Protein AF-D8T7N7-F1 (afdb_monomer_lite)

Secondary structure (DSSP, 8-state):
----------------PPPP-----------TTS----------PPP----EEEE-TTT--EEEES-HHHHHHHHTTTTTS---GGGGGGT-TT--SSSPPSB-SSS-----EEPPTTPPPPPTT-EEEEEEPPTT-SSSEEEEEE-TTS-EE-SHHHHHHHHHH-GGGTT--GGG----PPEESSTTSS---------HHHHHHHHHHHHHHHHHHHTTS-----------PPPPS---PPPPPPTT-EEEEEEPPTT-SSSEEEEEE-TT--EE-SHHHHHHHHHH-HHHHHTT--GGG---PPPSSHHHHHHHTTSTT----EEEE------

Radius of gyration: 29.86 Å; chains: 1; bounding box: 65×71×103 Å

InterPro domains:
  IPR001739 Methyl-CpG DNA binding [PF01429] (116-181)
  IPR001739 Methyl-CpG DNA binding [PF01429] (243-307)
  IPR001739 Methyl-CpG DNA binding [PS50982] (112-184)
  IPR001739 Methyl-CpG DNA binding [PS50982] (235-309)
  IPR001739 Methyl-CpG DNA binding [SM00391] (114-191)
  IPR001739 Methyl-CpG DNA binding [SM00391] (236-316)
  IPR011124 Zinc finger, CW-type [PF07496] (52-102)
  IPR011124 Zinc finger, CW-type [PS51050] (46-105)
  IPR016177 DNA-binding domain superfamily [SSF54171] (90-192)
  IPR016177 DNA-binding domain superfamily [SSF54171] (239-307)

pLDDT: mean 70.64, std 24.1, range [23.84, 96.5]

Structure (mmCIF, N/CA/C/O backbone):
data_AF-D8T7N7-F1
#
_entry.id   AF-D8T7N7-F1
#
loop_
_atom_site.group_PDB
_atom_site.id
_atom_site.type_symbol
_atom_site.label_atom_id
_atom_site.label_alt_id
_atom_site.label_comp_id
_atom_site.label_asym_id
_atom_site.label_entity_id
_atom_site.label_seq_id
_atom_site.pdbx_PDB_ins_code
_atom_site.Cartn_x
_atom_site.Cartn_y
_atom_site.Cartn_z
_atom_site.occupancy
_atom_site.B_iso_or_equiv
_atom_site.auth_seq_id
_atom_site.auth_comp_id
_atom_site.auth_asym_id
_atom_site.auth_atom_id
_atom_site.pdbx_PDB_model_num
ATOM 1 N N . MET A 1 1 ? 7.494 15.965 -49.316 1.00 32.16 1 MET A N 1
ATOM 2 C CA . MET A 1 1 ? 7.056 17.381 -49.320 1.00 32.16 1 MET A CA 1
ATOM 3 C C . MET A 1 1 ? 5.756 17.407 -48.537 1.00 32.16 1 MET A C 1
ATOM 5 O O . MET A 1 1 ? 4.913 16.586 -48.863 1.00 32.16 1 MET A O 1
ATOM 9 N N . SER A 1 2 ? 5.535 18.185 -47.483 1.00 31.56 2 SER A N 1
ATOM 10 C CA . SER A 1 2 ? 6.339 19.115 -46.652 1.00 31.56 2 SER A CA 1
ATOM 11 C C . SER A 1 2 ? 5.594 19.202 -45.295 1.00 31.56 2 SER A C 1
ATOM 13 O O . SER A 1 2 ? 4.458 18.748 -45.226 1.00 31.56 2 SER A O 1
ATOM 15 N N . GLY A 1 3 ? 6.085 19.735 -44.179 1.00 26.25 3 GLY A N 1
ATOM 16 C CA . GLY A 1 3 ? 7.302 20.468 -43.818 1.00 26.25 3 GLY A CA 1
ATOM 17 C C . GLY A 1 3 ? 7.068 21.072 -42.415 1.00 26.25 3 GLY A C 1
ATOM 18 O O . GLY A 1 3 ? 5.918 21.236 -42.017 1.00 26.25 3 GLY A O 1
ATOM 19 N N . VAL A 1 4 ? 8.133 21.343 -41.660 1.00 23.84 4 VAL A N 1
ATOM 20 C CA . VAL A 1 4 ? 8.112 22.005 -40.329 1.00 23.84 4 VAL A CA 1
ATOM 21 C C . VAL A 1 4 ? 7.734 23.512 -40.462 1.00 23.84 4 VAL A C 1
ATOM 23 O O . VAL A 1 4 ? 7.574 23.975 -41.588 1.00 23.84 4 VAL A O 1
ATOM 26 N N . GLU A 1 5 ? 7.487 24.340 -39.429 1.00 24.39 5 GLU A N 1
ATOM 27 C CA . GLU A 1 5 ? 8.225 24.507 -38.157 1.00 24.39 5 GLU A CA 1
ATOM 28 C C . GLU A 1 5 ? 7.473 25.324 -37.062 1.00 24.39 5 GLU A C 1
ATOM 30 O O . GLU A 1 5 ? 6.273 25.569 -37.156 1.00 24.39 5 GLU A O 1
ATOM 35 N N . LEU A 1 6 ? 8.192 25.670 -35.983 1.00 24.52 6 LEU A N 1
ATOM 36 C CA . LEU A 1 6 ? 7.782 26.319 -34.725 1.00 24.52 6 LEU A CA 1
ATOM 37 C C . LEU A 1 6 ? 7.581 27.849 -34.831 1.00 24.52 6 LEU A C 1
ATOM 39 O O . LEU A 1 6 ? 8.111 28.492 -35.732 1.00 24.52 6 LEU A O 1
ATOM 43 N N . ALA A 1 7 ? 6.971 28.448 -33.794 1.00 27.00 7 ALA A N 1
ATOM 44 C CA . ALA A 1 7 ? 7.274 29.818 -33.346 1.00 27.00 7 ALA A CA 1
ATOM 45 C C . ALA A 1 7 ? 7.010 30.018 -31.832 1.00 27.00 7 ALA A C 1
ATOM 47 O O . ALA A 1 7 ? 6.337 29.202 -31.200 1.00 27.00 7 ALA A O 1
ATOM 48 N N . LEU A 1 8 ? 7.566 31.099 -31.267 1.00 26.92 8 LEU A N 1
ATOM 49 C CA . LEU A 1 8 ? 7.580 31.490 -29.842 1.00 26.92 8 LEU A CA 1
ATOM 50 C C . LEU A 1 8 ? 7.552 33.041 -29.728 1.00 26.92 8 LEU A C 1
ATOM 52 O O . LEU A 1 8 ? 7.796 33.710 -30.729 1.00 26.92 8 LEU A O 1
ATOM 56 N N . ALA A 1 9 ? 7.301 33.689 -28.580 1.00 27.08 9 ALA A N 1
ATOM 57 C CA . ALA A 1 9 ? 7.112 33.170 -27.217 1.00 27.08 9 ALA A CA 1
ATOM 58 C C . ALA A 1 9 ? 5.699 33.484 -26.641 1.00 27.08 9 ALA A C 1
ATOM 60 O O . ALA A 1 9 ? 4.762 32.852 -27.114 1.00 27.08 9 ALA A O 1
ATOM 61 N N . GLU A 1 10 ? 5.397 34.335 -25.645 1.00 31.55 10 GLU A N 1
ATOM 62 C CA . GLU A 1 10 ? 6.144 35.311 -24.821 1.00 31.55 10 GLU A CA 1
ATOM 63 C C . GLU A 1 10 ? 5.788 35.196 -23.320 1.00 31.55 10 GLU A C 1
ATOM 65 O O . GLU A 1 10 ? 4.753 34.651 -22.935 1.00 31.55 10 GLU A O 1
ATOM 70 N N . GLU A 1 11 ? 6.654 35.742 -22.464 1.00 32.94 11 GLU A N 1
ATOM 71 C CA . GLU A 1 11 ? 6.456 35.889 -21.017 1.00 32.94 11 GLU A CA 1
ATOM 72 C C . GLU A 1 11 ? 5.665 37.164 -20.664 1.00 32.94 11 GLU A C 1
ATOM 74 O O . GLU A 1 11 ? 5.672 38.146 -21.407 1.00 32.94 11 GLU A O 1
ATOM 79 N N . ARG A 1 12 ? 5.098 37.240 -19.448 1.00 34.94 12 ARG A N 1
ATOM 80 C CA . ARG A 1 12 ? 4.879 38.549 -18.810 1.00 34.94 12 ARG A CA 1
ATOM 81 C C . ARG A 1 12 ? 5.107 38.514 -17.304 1.00 34.94 12 ARG A C 1
ATOM 83 O O . ARG A 1 12 ? 4.387 37.860 -16.554 1.00 34.94 12 ARG A O 1
ATOM 90 N N . SER A 1 13 ? 6.138 39.233 -16.879 1.00 32.38 13 SER A N 1
ATOM 91 C CA . SER A 1 13 ? 6.603 39.310 -15.500 1.00 32.38 13 SER A CA 1
ATOM 92 C C . SER A 1 13 ? 5.869 40.389 -14.696 1.00 32.38 13 SER A C 1
ATOM 94 O O . SER A 1 13 ? 5.474 41.430 -15.220 1.00 32.38 13 SER A O 1
ATOM 96 N N . LEU A 1 14 ? 5.749 40.165 -13.385 1.00 33.22 14 LEU A N 1
ATOM 97 C CA . LEU A 1 14 ? 5.539 41.225 -12.398 1.00 33.22 14 LEU A CA 1
ATOM 98 C C . LEU A 1 14 ? 6.614 41.099 -11.319 1.00 33.22 14 LEU A C 1
ATOM 100 O O . LEU A 1 14 ? 6.483 40.356 -10.348 1.00 33.22 14 LEU A O 1
ATOM 104 N N . LEU A 1 15 ? 7.708 41.828 -11.532 1.00 32.47 15 LEU A N 1
ATOM 105 C CA . LEU A 1 15 ? 8.757 42.028 -10.540 1.00 32.47 15 LEU A CA 1
ATOM 106 C C . LEU A 1 15 ? 8.257 42.961 -9.431 1.00 32.47 15 LEU A C 1
ATOM 108 O O . LEU A 1 15 ? 7.541 43.927 -9.690 1.00 32.47 15 LEU A O 1
ATOM 112 N N . CYS A 1 16 ? 8.719 42.731 -8.205 1.00 28.17 16 CYS A N 1
ATOM 113 C CA . CYS A 1 16 ? 8.814 43.775 -7.185 1.00 28.17 16 CYS A CA 1
ATOM 114 C C . CYS A 1 16 ? 10.287 43.914 -6.762 1.00 28.17 16 CYS A C 1
ATOM 116 O O . CYS A 1 16 ? 11.010 42.914 -6.798 1.00 28.17 16 CYS A O 1
ATOM 118 N N . PRO A 1 17 ? 10.777 45.127 -6.441 1.00 34.91 17 PRO A N 1
ATOM 119 C CA . PRO A 1 17 ? 12.205 45.411 -6.561 1.00 34.91 17 PRO A CA 1
ATOM 120 C C . PRO A 1 17 ? 13.044 44.854 -5.409 1.00 34.91 17 PRO A C 1
ATOM 122 O O . PRO A 1 17 ? 12.650 44.923 -4.245 1.00 34.91 17 PRO A O 1
ATOM 125 N N . ILE A 1 18 ? 14.255 44.399 -5.736 1.00 34.84 18 ILE A N 1
ATOM 126 C CA . ILE A 1 18 ? 15.335 44.208 -4.763 1.00 34.84 18 ILE A CA 1
ATOM 127 C C . ILE A 1 18 ? 16.040 45.564 -4.587 1.00 34.84 18 ILE A C 1
ATOM 129 O O . ILE A 1 18 ? 16.527 46.105 -5.582 1.00 34.84 18 ILE A O 1
ATOM 133 N N . PRO A 1 19 ? 16.146 46.122 -3.368 1.00 31.80 19 PRO A N 1
ATOM 134 C CA . PRO A 1 19 ? 17.003 47.275 -3.124 1.00 31.80 19 PRO A CA 1
ATOM 135 C C . PRO A 1 19 ? 18.475 46.848 -3.159 1.00 31.80 19 PRO A C 1
ATOM 137 O O . PRO A 1 19 ? 18.903 46.025 -2.349 1.00 31.80 19 PRO A O 1
ATOM 140 N N . LEU A 1 20 ? 19.265 47.427 -4.066 1.00 31.64 20 LEU A N 1
ATOM 141 C CA . LEU A 1 20 ? 20.721 47.445 -3.923 1.00 31.64 20 LEU A CA 1
ATOM 142 C C . LEU A 1 20 ? 21.105 48.498 -2.877 1.00 31.64 20 LEU A C 1
ATOM 144 O O . LEU A 1 20 ? 20.664 49.642 -2.962 1.00 31.64 20 LEU A O 1
ATOM 148 N N . SER A 1 21 ? 21.986 48.142 -1.943 1.00 31.06 21 SER A N 1
ATOM 149 C CA . SER A 1 21 ? 22.705 49.117 -1.116 1.00 31.06 21 SER A CA 1
ATOM 150 C C . SER A 1 21 ? 24.102 48.603 -0.769 1.00 31.06 21 SER A C 1
ATOM 152 O O . SER A 1 21 ? 24.269 47.776 0.126 1.00 31.06 21 SER A O 1
ATOM 154 N N . THR A 1 22 ? 25.107 49.101 -1.484 1.00 33.53 22 THR A N 1
ATOM 155 C CA . THR A 1 22 ? 26.526 48.953 -1.139 1.00 33.53 22 THR A CA 1
ATOM 156 C C . THR A 1 22 ? 26.951 50.084 -0.205 1.00 33.53 22 THR A C 1
ATOM 158 O O . THR A 1 22 ? 26.932 51.241 -0.620 1.00 33.53 22 THR A O 1
ATOM 161 N N . ALA A 1 23 ? 27.365 49.760 1.019 1.00 31.50 23 ALA A N 1
ATOM 162 C CA . ALA A 1 23 ? 28.181 50.620 1.879 1.00 31.50 23 ALA A CA 1
ATOM 163 C C . ALA A 1 23 ? 28.812 49.774 2.998 1.00 31.50 23 ALA A C 1
ATOM 165 O O . ALA A 1 23 ? 28.205 48.803 3.455 1.00 31.50 23 ALA A O 1
ATOM 166 N N . GLU A 1 24 ? 30.014 50.146 3.427 1.00 33.91 24 GLU A N 1
ATOM 167 C CA . GLU A 1 24 ? 30.735 49.512 4.537 1.00 33.91 24 GLU A CA 1
ATOM 168 C C . GLU A 1 24 ? 30.535 50.286 5.858 1.00 33.91 24 GLU A C 1
ATOM 170 O O . GLU A 1 24 ? 29.921 51.349 5.878 1.00 33.91 24 GLU A O 1
ATOM 175 N N . ASP A 1 25 ? 31.043 49.717 6.956 1.00 35.22 25 ASP A N 1
ATOM 176 C CA . ASP A 1 25 ? 31.179 50.291 8.306 1.00 35.22 25 ASP A CA 1
ATOM 177 C C . ASP A 1 25 ? 29.970 51.001 8.961 1.00 35.22 25 ASP A C 1
ATOM 179 O O . ASP A 1 25 ? 29.678 52.178 8.768 1.00 35.22 25 ASP A O 1
ATOM 183 N N . GLY A 1 26 ? 29.343 50.297 9.913 1.00 31.27 26 GLY A N 1
ATOM 184 C CA . GLY A 1 26 ? 28.288 50.844 10.772 1.00 31.27 26 GLY A CA 1
ATOM 185 C C . GLY A 1 26 ? 28.029 49.995 12.019 1.00 31.27 26 GLY A C 1
ATOM 186 O O . GLY A 1 26 ? 27.075 49.219 12.069 1.00 31.27 26 GLY A O 1
ATOM 187 N N . ARG A 1 27 ? 28.876 50.121 13.052 1.00 43.31 27 ARG A N 1
ATOM 188 C CA . ARG A 1 27 ? 28.760 49.351 14.308 1.00 43.31 27 ARG A CA 1
ATOM 189 C C . ARG A 1 27 ? 27.491 49.731 15.091 1.00 43.31 27 ARG A C 1
ATOM 191 O O . ARG A 1 27 ? 27.519 50.658 15.894 1.00 43.31 27 ARG A O 1
ATOM 198 N N . SER A 1 28 ? 26.411 48.967 14.922 1.00 32.19 28 SER A N 1
ATOM 199 C CA . SER A 1 28 ? 25.157 49.126 15.675 1.00 32.19 28 SER A CA 1
ATOM 200 C C . SER A 1 28 ? 24.764 47.843 16.417 1.00 32.19 28 SER A C 1
ATOM 202 O O . SER A 1 28 ? 24.792 46.749 15.854 1.00 32.19 28 SER A O 1
ATOM 204 N N . ILE A 1 29 ? 24.415 47.973 17.700 1.00 40.12 29 ILE A N 1
ATOM 205 C CA . ILE A 1 29 ? 24.076 46.854 18.590 1.00 40.12 29 ILE A CA 1
ATOM 206 C C . ILE A 1 29 ? 22.553 46.769 18.718 1.00 40.12 29 ILE A C 1
ATOM 208 O O . ILE A 1 29 ? 21.945 47.541 19.459 1.00 40.12 29 ILE A O 1
ATOM 212 N N . VAL A 1 30 ? 21.932 45.806 18.033 1.00 38.06 30 VAL A N 1
ATOM 213 C CA . VAL A 1 30 ? 20.501 45.502 18.203 1.00 38.06 30 VAL A CA 1
ATOM 214 C C . VAL A 1 30 ? 20.288 44.458 19.315 1.00 38.06 30 VAL A C 1
ATOM 216 O O . VAL A 1 30 ? 21.015 43.462 19.367 1.00 38.06 30 VAL A O 1
ATOM 219 N N . PRO A 1 31 ? 19.323 44.654 20.236 1.00 35.53 31 PRO A N 1
ATOM 220 C CA . PRO A 1 31 ? 19.153 43.784 21.398 1.00 35.53 31 PRO A CA 1
ATOM 221 C C . PRO A 1 31 ? 18.585 42.402 21.033 1.00 35.53 31 PRO A C 1
ATOM 223 O O . PRO A 1 31 ? 17.726 42.258 20.164 1.00 35.53 31 PRO A O 1
ATOM 226 N N . ALA A 1 32 ? 19.037 41.370 21.750 1.00 38.12 32 ALA A N 1
ATOM 227 C CA . ALA A 1 32 ? 18.764 39.958 21.462 1.00 38.12 32 ALA A CA 1
ATOM 228 C C . ALA A 1 32 ? 17.347 39.485 21.875 1.00 38.12 32 ALA A C 1
ATOM 230 O O . ALA A 1 32 ? 17.202 38.559 22.675 1.00 38.12 32 ALA A O 1
ATOM 231 N N . ALA A 1 33 ? 16.300 40.125 21.341 1.00 39.44 33 ALA A N 1
ATOM 232 C CA . ALA A 1 33 ? 14.909 39.936 21.773 1.00 39.44 33 ALA A CA 1
ATOM 233 C C . ALA A 1 33 ? 13.945 39.327 20.726 1.00 39.44 33 ALA A C 1
ATOM 235 O O . ALA A 1 33 ? 12.912 38.805 21.130 1.00 39.44 33 ALA A O 1
ATOM 236 N N . GLU A 1 34 ? 14.270 39.316 19.422 1.00 41.66 34 GLU A N 1
ATOM 237 C CA . GLU A 1 34 ? 13.281 39.037 18.351 1.00 41.66 34 GLU A CA 1
ATOM 238 C C . GLU A 1 34 ? 13.663 37.891 17.379 1.00 41.66 34 GLU A C 1
ATOM 240 O O . GLU A 1 34 ? 13.372 37.926 16.186 1.00 41.66 34 GLU A O 1
ATOM 245 N N . VAL A 1 35 ? 14.311 36.822 17.869 1.00 41.03 35 VAL A N 1
ATOM 246 C CA . VAL A 1 35 ? 14.508 35.580 17.080 1.00 41.03 35 VAL A CA 1
ATOM 247 C C . VAL A 1 35 ? 14.006 34.346 17.831 1.00 41.03 35 VAL A C 1
ATOM 249 O O . VAL A 1 35 ? 14.744 33.424 18.180 1.00 41.03 35 VAL A O 1
ATOM 252 N N . ARG A 1 36 ? 12.686 34.299 18.039 1.00 42.12 36 ARG A N 1
ATOM 253 C CA . ARG A 1 36 ? 11.946 33.048 18.287 1.00 42.12 36 ARG A CA 1
ATOM 254 C C . ARG A 1 36 ? 10.817 32.835 17.280 1.00 42.12 36 ARG A C 1
ATOM 256 O O . ARG A 1 36 ? 9.728 32.387 17.634 1.00 42.12 36 ARG A O 1
ATOM 263 N N . ARG A 1 37 ? 11.126 33.032 15.990 1.00 37.41 37 ARG A N 1
ATOM 264 C CA . ARG A 1 37 ? 10.391 32.363 14.905 1.00 37.41 37 ARG A CA 1
ATOM 265 C C . ARG A 1 37 ? 10.575 30.856 15.054 1.00 37.41 37 ARG A C 1
ATOM 267 O O . ARG A 1 37 ? 11.507 30.260 14.522 1.00 37.41 37 ARG A O 1
ATOM 274 N N . CYS A 1 38 ? 9.686 30.248 15.832 1.00 35.84 38 CYS A N 1
ATOM 275 C CA . CYS A 1 38 ? 9.548 28.808 15.902 1.00 35.84 38 CYS A CA 1
ATOM 276 C C . CYS A 1 38 ? 9.111 28.341 14.512 1.00 35.84 38 CYS A C 1
ATOM 278 O O . CYS A 1 38 ? 7.945 28.494 14.151 1.00 35.84 38 CYS A O 1
ATOM 280 N N . PHE A 1 39 ? 10.053 27.820 13.720 1.00 32.34 39 PHE A N 1
ATOM 281 C CA . PHE A 1 39 ? 9.763 27.167 12.447 1.00 32.34 39 PHE A CA 1
ATOM 282 C C . PHE A 1 39 ? 9.014 25.857 12.711 1.00 32.34 39 PHE A C 1
ATOM 284 O O . PHE A 1 39 ? 9.545 24.753 12.586 1.00 32.34 39 PHE A O 1
ATOM 291 N N . THR A 1 40 ? 7.731 25.978 13.041 1.00 44.34 40 THR A N 1
ATOM 292 C CA . THR A 1 40 ? 6.749 24.953 12.732 1.00 44.34 40 THR A CA 1
ATOM 293 C C . THR A 1 40 ? 6.695 24.845 11.210 1.00 44.34 40 THR A C 1
ATOM 295 O O . THR A 1 40 ? 5.887 25.509 10.561 1.00 44.34 40 THR A O 1
ATOM 298 N N . ARG A 1 41 ? 7.589 24.021 10.628 1.00 50.81 41 ARG A N 1
ATOM 299 C CA . ARG A 1 41 ? 7.473 23.539 9.240 1.00 50.81 41 ARG A CA 1
ATOM 300 C C . ARG A 1 41 ? 5.997 23.189 9.047 1.00 50.81 41 ARG A C 1
ATOM 302 O O . ARG A 1 41 ? 5.493 22.294 9.734 1.00 50.81 41 ARG A O 1
ATOM 309 N N . ARG A 1 42 ? 5.290 23.947 8.197 1.00 45.12 42 ARG A N 1
ATOM 310 C CA . ARG A 1 42 ? 3.883 23.668 7.892 1.00 45.12 42 ARG A CA 1
ATOM 311 C C . ARG A 1 42 ? 3.856 22.229 7.398 1.00 45.12 42 ARG A C 1
ATOM 313 O O . ARG A 1 42 ? 4.558 21.908 6.443 1.00 45.12 42 ARG A O 1
ATOM 320 N N . LYS A 1 43 ? 3.117 21.354 8.082 1.00 57.50 43 LYS A N 1
ATOM 321 C CA . LYS A 1 43 ? 2.934 19.987 7.600 1.00 57.50 43 LYS A CA 1
ATOM 322 C C . LYS A 1 43 ? 2.140 20.098 6.307 1.00 57.50 43 LYS A C 1
ATOM 324 O O . LYS A 1 43 ? 0.955 20.414 6.362 1.00 57.50 43 LYS A O 1
ATOM 329 N N . GLY A 1 44 ? 2.823 19.920 5.180 1.00 60.56 44 GLY A N 1
ATOM 330 C CA . GLY A 1 44 ? 2.172 19.790 3.885 1.00 60.56 44 GLY A CA 1
ATOM 331 C C . GLY A 1 44 ? 1.242 18.571 3.858 1.00 60.56 44 GLY A C 1
ATOM 332 O O . GLY A 1 44 ? 1.201 17.803 4.832 1.00 60.56 44 GLY A O 1
ATOM 333 N N . PRO A 1 45 ? 0.506 18.373 2.752 1.00 68.25 45 PRO A N 1
ATOM 334 C CA . PRO A 1 45 ? -0.169 17.105 2.510 1.00 68.25 45 PRO A CA 1
ATOM 335 C C . PRO A 1 45 ? 0.825 15.942 2.647 1.00 68.25 45 PRO A C 1
ATOM 337 O O . PRO A 1 45 ? 2.039 16.105 2.479 1.00 68.25 45 PRO A O 1
ATOM 340 N N . ARG A 1 46 ? 0.320 14.758 3.000 1.00 77.38 46 ARG A N 1
ATOM 341 C CA . ARG A 1 46 ? 1.154 13.554 2.942 1.00 77.38 46 ARG A CA 1
ATOM 342 C C . ARG A 1 46 ? 1.457 13.246 1.472 1.00 77.38 46 ARG A C 1
ATOM 344 O O . ARG A 1 46 ? 0.594 13.504 0.638 1.00 77.38 46 ARG A O 1
ATOM 351 N N . PRO A 1 47 ? 2.633 12.690 1.145 1.00 85.38 47 PRO A N 1
ATOM 352 C CA . PRO A 1 47 ? 2.831 12.091 -0.164 1.00 85.38 47 PRO A CA 1
ATOM 353 C C . PRO A 1 47 ? 1.863 10.919 -0.344 1.00 85.38 47 PRO A C 1
ATOM 355 O O . PRO A 1 47 ? 1.626 10.154 0.593 1.00 85.38 47 PRO A O 1
ATOM 358 N N . GLU A 1 48 ? 1.342 10.776 -1.554 1.00 86.81 48 GLU A N 1
ATOM 359 C CA . GLU A 1 48 ? 0.452 9.695 -1.974 1.00 86.81 48 GLU A CA 1
ATOM 360 C C . GLU A 1 48 ? 1.081 8.989 -3.185 1.00 86.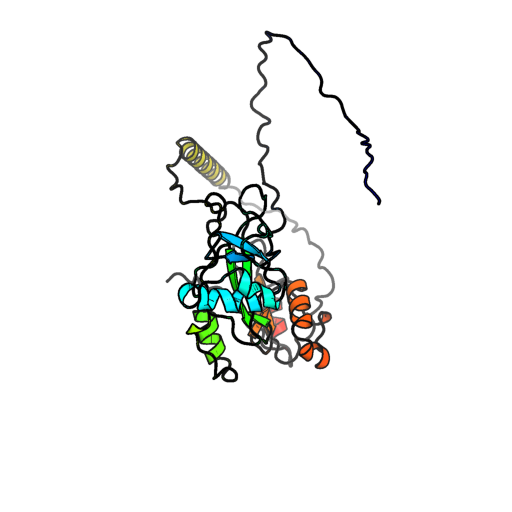81 48 GLU A C 1
ATOM 362 O O . GLU A 1 48 ? 1.904 9.575 -3.896 1.00 86.81 48 GLU A O 1
ATOM 367 N N . VAL A 1 49 ? 0.747 7.715 -3.405 1.00 90.44 49 VAL A N 1
ATOM 368 C CA . VAL A 1 49 ? 1.320 6.925 -4.506 1.00 90.44 49 VAL A CA 1
ATOM 369 C C . VAL A 1 49 ? 0.669 7.352 -5.823 1.00 90.44 49 VAL A C 1
ATOM 371 O O . VAL A 1 49 ? -0.505 7.082 -6.051 1.00 90.44 49 VAL A O 1
ATOM 374 N N . GLN A 1 50 ? 1.432 8.027 -6.686 1.00 90.38 50 GLN A N 1
ATOM 375 C CA . GLN A 1 50 ? 0.928 8.572 -7.957 1.00 90.38 50 GLN A CA 1
ATOM 376 C C . GLN A 1 50 ? 1.004 7.588 -9.134 1.00 90.38 50 GLN A C 1
ATOM 378 O O . GLN A 1 50 ? 0.217 7.695 -10.070 1.00 90.38 50 GLN A O 1
ATOM 383 N N . ALA A 1 51 ? 1.973 6.668 -9.126 1.00 93.00 51 ALA A N 1
ATOM 384 C CA . ALA A 1 51 ? 2.205 5.715 -10.208 1.00 93.00 51 ALA A CA 1
ATOM 385 C C . ALA A 1 51 ? 2.988 4.493 -9.711 1.00 93.00 51 ALA A C 1
ATOM 387 O O . ALA A 1 51 ? 3.792 4.599 -8.783 1.00 93.00 51 ALA A O 1
ATOM 388 N N . TYR A 1 52 ? 2.803 3.358 -10.385 1.00 94.94 52 TYR A N 1
ATOM 389 C CA . TYR A 1 52 ? 3.585 2.139 -10.180 1.00 94.94 52 TYR A CA 1
ATOM 390 C C . TYR A 1 52 ? 4.610 2.000 -11.309 1.00 94.94 52 TYR A C 1
ATOM 392 O O . TYR A 1 52 ? 4.315 2.287 -12.471 1.00 94.94 52 TYR A O 1
ATOM 400 N N . THR A 1 53 ? 5.828 1.575 -10.974 1.00 95.19 53 THR A N 1
ATOM 401 C CA . THR A 1 53 ? 6.936 1.450 -11.932 1.00 95.19 53 THR A CA 1
ATOM 402 C C . THR A 1 53 ? 7.702 0.151 -11.729 1.00 95.19 53 THR A C 1
ATOM 404 O O . THR A 1 53 ? 7.780 -0.375 -10.621 1.00 95.19 53 THR A O 1
ATOM 407 N N . VAL A 1 54 ? 8.284 -0.364 -12.807 1.00 94.94 54 VAL A N 1
ATOM 408 C CA . VAL A 1 54 ? 9.153 -1.545 -12.806 1.00 94.94 54 VAL A CA 1
ATOM 409 C C . VAL A 1 54 ? 10.446 -1.229 -13.552 1.00 94.94 54 VAL A C 1
ATOM 411 O O . VAL A 1 54 ? 10.436 -0.466 -14.518 1.00 94.94 54 VAL A O 1
ATOM 414 N N . GLN A 1 55 ? 11.563 -1.796 -13.097 1.00 94.38 55 GLN A N 1
ATOM 415 C CA . GLN A 1 55 ? 12.853 -1.683 -13.770 1.00 94.38 55 GLN A CA 1
ATOM 416 C C . GLN A 1 55 ? 13.085 -2.894 -14.680 1.00 94.38 55 GLN A C 1
ATOM 418 O O . GLN A 1 55 ? 12.903 -4.037 -14.262 1.00 94.38 55 GLN A O 1
ATOM 423 N N . CYS A 1 56 ? 13.513 -2.653 -15.917 1.00 95.38 56 CYS A N 1
ATOM 424 C CA . CYS A 1 56 ? 13.920 -3.705 -16.839 1.00 95.38 56 CYS A CA 1
ATOM 425 C C . CYS A 1 56 ? 15.252 -4.333 -16.408 1.00 95.38 56 CYS A C 1
ATOM 427 O O . CYS A 1 56 ? 16.264 -3.640 -16.308 1.00 95.38 56 CYS A O 1
ATOM 429 N N . SER A 1 57 ? 15.275 -5.656 -16.244 1.00 95.00 57 SER A N 1
ATOM 430 C CA . SER A 1 57 ? 16.482 -6.422 -15.903 1.00 95.00 57 SER A CA 1
ATOM 431 C C . SER A 1 57 ? 17.567 -6.415 -16.994 1.00 95.00 57 SER A C 1
ATOM 433 O O . SER A 1 57 ? 18.734 -6.630 -16.680 1.00 95.00 57 SER A O 1
ATOM 435 N N . ARG A 1 58 ? 17.210 -6.137 -18.261 1.00 94.88 58 ARG A N 1
ATOM 436 C CA . ARG A 1 58 ? 18.147 -6.076 -19.403 1.00 94.88 58 ARG A CA 1
ATOM 437 C C . ARG A 1 58 ? 18.828 -4.716 -19.558 1.00 94.88 58 ARG A C 1
ATOM 439 O O . ARG A 1 58 ? 20.044 -4.657 -19.674 1.00 94.88 58 ARG A O 1
ATOM 446 N N . CYS A 1 59 ? 18.051 -3.630 -19.589 1.00 94.94 59 CYS A N 1
ATOM 447 C CA . CYS A 1 59 ? 18.553 -2.284 -19.905 1.00 94.94 59 CYS A CA 1
ATOM 448 C C . CYS A 1 59 ? 18.525 -1.295 -18.727 1.00 94.94 59 CYS A C 1
ATOM 450 O O . CYS A 1 59 ? 18.876 -0.131 -18.904 1.00 94.94 59 CYS A O 1
ATOM 452 N N . GLY A 1 60 ? 18.060 -1.705 -17.542 1.00 92.00 60 GLY A N 1
ATOM 453 C CA . GLY A 1 60 ? 17.987 -0.854 -16.346 1.00 92.00 60 GLY A CA 1
ATOM 454 C C . GLY A 1 60 ? 16.966 0.293 -16.411 1.00 92.00 60 GLY A C 1
ATOM 455 O O . GLY A 1 60 ? 16.832 1.037 -15.440 1.00 92.00 60 GLY A O 1
ATOM 456 N N . GLN A 1 61 ? 16.239 0.449 -17.522 1.00 92.69 61 GLN A N 1
ATOM 457 C CA . GLN A 1 61 ? 15.232 1.495 -17.715 1.00 92.69 61 GLN A CA 1
ATOM 458 C C . GLN A 1 61 ? 13.978 1.241 -16.871 1.00 92.69 61 GLN A C 1
ATOM 460 O O . GLN A 1 61 ? 13.562 0.096 -16.688 1.00 92.69 61 GLN A O 1
ATOM 465 N N . TRP A 1 62 ? 13.332 2.319 -16.425 1.00 93.62 62 TRP A N 1
ATOM 466 C CA . TRP A 1 62 ? 12.057 2.262 -15.712 1.00 93.62 62 TRP A CA 1
ATOM 467 C C . TRP A 1 62 ? 10.869 2.376 -16.673 1.00 93.62 62 TRP A C 1
ATOM 469 O O . TRP A 1 62 ? 10.880 3.177 -17.613 1.00 93.62 62 TRP A O 1
ATOM 479 N N . ARG A 1 63 ? 9.836 1.572 -16.415 1.00 94.44 63 ARG A N 1
ATOM 480 C CA . ARG A 1 63 ? 8.586 1.499 -17.180 1.00 94.44 63 ARG A CA 1
ATOM 481 C C . ARG A 1 63 ? 7.386 1.690 -16.259 1.00 94.44 63 ARG A C 1
ATOM 483 O O . ARG A 1 63 ? 7.390 1.201 -15.129 1.00 94.44 63 ARG A O 1
ATOM 490 N N . LEU A 1 64 ? 6.372 2.406 -16.736 1.00 94.50 64 LEU A N 1
ATOM 491 C CA . LEU A 1 64 ? 5.106 2.611 -16.038 1.00 94.50 64 LEU A CA 1
ATOM 492 C C . LEU A 1 64 ? 4.236 1.353 -16.138 1.00 94.50 64 LEU A C 1
ATOM 494 O O . LEU A 1 64 ? 4.085 0.759 -17.210 1.00 94.50 64 LEU A O 1
ATOM 498 N N . VAL A 1 65 ? 3.652 0.968 -15.006 1.00 95.69 65 VAL A N 1
ATOM 499 C CA . VAL A 1 65 ? 2.762 -0.189 -14.874 1.00 95.69 65 VAL A CA 1
ATOM 500 C C . VAL A 1 65 ? 1.318 0.322 -14.758 1.00 95.69 65 VAL A C 1
ATOM 502 O O . VAL A 1 65 ? 1.070 1.210 -13.941 1.00 95.69 65 VAL A O 1
ATOM 505 N N . PRO A 1 66 ? 0.356 -0.192 -15.552 1.00 94.38 66 PRO A N 1
ATOM 506 C CA . PRO A 1 66 ? -0.964 0.431 -15.697 1.00 94.38 66 PRO A CA 1
ATOM 507 C C . PRO A 1 66 ? -1.882 0.273 -14.476 1.00 94.38 66 PRO A C 1
ATOM 509 O O . PRO A 1 66 ? -2.849 1.019 -14.351 1.00 94.38 66 PRO A O 1
ATOM 512 N N . SER A 1 67 ? -1.613 -0.681 -13.578 1.00 93.19 67 SER A N 1
ATOM 513 C CA . SER A 1 67 ? -2.399 -0.879 -12.356 1.00 93.19 67 SER A CA 1
ATOM 514 C C . SER A 1 67 ? -1.582 -1.484 -11.212 1.00 93.19 67 SER A C 1
ATOM 516 O O . SER A 1 67 ? -0.559 -2.143 -11.426 1.00 93.19 67 SER A O 1
ATOM 518 N N . GLU A 1 68 ? -2.084 -1.295 -9.988 1.00 92.25 68 GLU A N 1
ATOM 519 C CA . GLU A 1 68 ? -1.563 -1.921 -8.768 1.00 92.25 68 GLU A CA 1
ATOM 520 C C . GLU A 1 68 ? -1.507 -3.452 -8.908 1.00 92.25 68 GLU A C 1
ATOM 522 O O . GLU A 1 68 ? -0.484 -4.060 -8.611 1.00 92.25 68 GLU A O 1
ATOM 527 N N . GLU A 1 69 ? -2.547 -4.084 -9.459 1.00 92.75 69 GLU A N 1
ATOM 528 C CA . GLU A 1 69 ? -2.605 -5.543 -9.617 1.00 92.75 69 GLU A CA 1
ATOM 529 C C . GLU A 1 69 ? -1.515 -6.115 -10.529 1.00 92.75 69 GLU A C 1
ATOM 531 O O . GLU A 1 69 ? -0.984 -7.194 -10.244 1.00 92.75 69 GLU A O 1
ATOM 536 N N . VAL A 1 70 ? -1.175 -5.421 -11.621 1.00 93.94 70 VAL A N 1
ATOM 537 C CA . VAL A 1 70 ? -0.084 -5.835 -12.518 1.00 93.94 70 VAL A CA 1
ATOM 538 C C . VAL A 1 70 ? 1.256 -5.659 -11.802 1.00 93.94 70 VAL A C 1
ATOM 540 O O . VAL A 1 70 ? 2.081 -6.571 -11.826 1.00 93.94 70 VAL A O 1
ATOM 543 N N . TYR A 1 71 ? 1.443 -4.554 -11.073 1.00 95.19 71 TYR A N 1
ATOM 544 C CA . TYR A 1 71 ? 2.643 -4.317 -10.267 1.00 95.19 71 TYR A CA 1
ATOM 545 C C . TYR A 1 71 ? 2.838 -5.382 -9.178 1.00 95.19 71 TYR A C 1
ATOM 547 O O . TYR A 1 71 ? 3.932 -5.933 -9.041 1.00 95.19 71 TYR A O 1
ATOM 555 N N . GLU A 1 72 ? 1.780 -5.740 -8.444 1.00 94.69 72 GLU A N 1
ATOM 556 C CA . GLU A 1 72 ? 1.835 -6.808 -7.442 1.00 94.69 72 GLU A CA 1
ATOM 557 C C . GLU A 1 72 ? 2.128 -8.179 -8.069 1.00 94.69 72 GLU A C 1
ATOM 559 O O . GLU A 1 72 ? 2.866 -8.976 -7.491 1.00 94.69 72 GLU A O 1
ATOM 564 N N . SER A 1 73 ? 1.598 -8.446 -9.267 1.00 93.25 73 SER A N 1
ATOM 565 C CA . SER A 1 73 ? 1.845 -9.701 -9.991 1.00 93.25 73 SER A CA 1
ATOM 566 C C . SER A 1 73 ? 3.301 -9.817 -10.465 1.00 93.25 73 SER A C 1
ATOM 568 O O . SER A 1 73 ? 3.866 -10.909 -10.424 1.00 93.25 73 SER A O 1
ATOM 570 N N . ILE A 1 74 ? 3.927 -8.699 -10.854 1.00 94.00 74 ILE A N 1
ATOM 571 C CA . ILE A 1 74 ? 5.348 -8.642 -11.226 1.00 94.00 74 ILE A CA 1
ATOM 572 C C . ILE A 1 74 ? 6.242 -8.769 -9.983 1.00 94.00 74 ILE A C 1
ATOM 574 O O . ILE A 1 74 ? 7.096 -9.656 -9.930 1.00 94.00 74 ILE A O 1
ATOM 578 N N . ARG A 1 75 ? 6.046 -7.926 -8.953 1.00 93.88 75 ARG A N 1
ATOM 579 C CA . ARG A 1 75 ? 6.935 -7.886 -7.770 1.00 93.88 75 ARG A CA 1
ATOM 580 C C . ARG A 1 75 ? 6.988 -9.226 -7.023 1.00 93.88 75 ARG A C 1
ATOM 582 O O . ARG A 1 75 ? 8.007 -9.536 -6.408 1.00 93.88 75 ARG A O 1
ATOM 589 N N . ALA A 1 76 ? 5.898 -9.999 -7.064 1.00 92.62 76 ALA A N 1
ATOM 590 C CA . ALA A 1 76 ? 5.779 -11.286 -6.388 1.00 92.62 76 ALA A CA 1
ATOM 591 C C . ALA A 1 76 ? 6.690 -12.369 -6.983 1.00 92.62 76 ALA A C 1
ATOM 593 O O . ALA A 1 76 ? 7.089 -13.273 -6.257 1.00 92.62 76 ALA A O 1
ATOM 594 N N . ARG A 1 77 ? 7.037 -12.261 -8.274 1.00 91.06 77 ARG A N 1
ATOM 595 C CA . ARG A 1 77 ? 7.832 -13.253 -9.018 1.00 91.06 77 ARG A CA 1
ATOM 596 C C . ARG A 1 77 ? 9.169 -12.712 -9.528 1.00 91.06 77 ARG A C 1
ATOM 598 O O . ARG A 1 77 ? 9.866 -13.415 -10.245 1.00 91.06 77 ARG A O 1
ATOM 605 N N . VAL A 1 78 ? 9.546 -11.481 -9.181 1.00 90.12 78 VAL A N 1
ATOM 606 C CA . VAL A 1 78 ? 10.652 -10.746 -9.827 1.00 90.12 78 VAL A CA 1
ATOM 607 C C . VAL A 1 78 ? 12.037 -11.412 -9.713 1.00 90.12 78 VAL A C 1
ATOM 609 O O . VAL A 1 78 ? 12.902 -11.131 -10.537 1.00 90.12 78 VAL A O 1
ATOM 612 N N . LEU A 1 79 ? 12.265 -12.300 -8.733 1.00 88.50 79 LEU A N 1
ATOM 613 C CA . LEU A 1 79 ? 13.502 -13.101 -8.645 1.00 88.50 79 LEU A CA 1
ATOM 614 C C . LEU A 1 79 ? 13.446 -14.419 -9.437 1.00 88.50 79 LEU A C 1
ATOM 616 O O . LEU A 1 79 ? 14.491 -14.956 -9.788 1.00 88.50 79 LEU A O 1
ATOM 620 N N . GLU A 1 80 ? 12.248 -14.942 -9.694 1.00 91.44 80 GLU A N 1
ATOM 621 C CA . GLU A 1 80 ? 12.009 -16.201 -10.419 1.00 91.44 80 GLU A CA 1
ATOM 622 C C . GLU A 1 80 ? 11.858 -15.951 -11.925 1.00 91.44 80 GLU A C 1
ATOM 624 O O . GLU A 1 80 ? 12.380 -16.699 -12.746 1.00 91.44 80 GLU A O 1
ATOM 629 N N . ASN A 1 81 ? 11.178 -14.858 -12.277 1.00 91.31 81 ASN A N 1
ATOM 630 C CA . ASN A 1 81 ? 10.990 -14.356 -13.629 1.00 91.31 81 ASN A CA 1
ATOM 631 C C . ASN A 1 81 ? 11.353 -12.855 -13.668 1.00 91.31 81 ASN A C 1
ATOM 633 O O . ASN A 1 81 ? 10.472 -12.005 -13.476 1.00 91.31 81 ASN A O 1
ATOM 637 N N . PRO A 1 82 ? 12.641 -12.514 -13.874 1.00 93.88 82 PRO A N 1
ATOM 638 C CA . PRO A 1 82 ? 13.103 -11.133 -13.970 1.00 93.88 82 PRO A CA 1
ATOM 639 C C . PRO A 1 82 ? 12.425 -10.382 -15.118 1.00 93.88 82 PRO A C 1
ATOM 641 O O . PRO A 1 82 ? 12.460 -10.814 -16.266 1.00 93.88 82 PRO A O 1
ATOM 644 N N . TRP A 1 83 ? 11.828 -9.236 -14.799 1.00 94.75 83 TRP A N 1
ATOM 645 C CA . TRP A 1 83 ? 11.005 -8.469 -15.734 1.00 94.75 83 TRP A CA 1
ATOM 646 C C . TRP A 1 83 ? 11.828 -7.815 -16.857 1.00 94.75 83 TRP A C 1
ATOM 648 O O . TRP A 1 83 ? 12.924 -7.292 -16.607 1.00 94.75 83 TRP A O 1
ATOM 658 N N . VAL A 1 84 ? 11.308 -7.806 -18.087 1.00 96.50 84 VAL A N 1
ATOM 659 C CA . VAL A 1 84 ? 11.951 -7.215 -19.277 1.00 96.50 84 VAL A CA 1
ATOM 660 C C . VAL A 1 84 ? 11.015 -6.258 -20.023 1.00 96.50 84 VAL A C 1
ATOM 662 O O . VAL A 1 84 ? 9.800 -6.320 -19.878 1.00 96.50 84 VAL A O 1
ATOM 665 N N . CYS A 1 85 ? 11.559 -5.344 -20.837 1.00 96.00 85 CYS A N 1
ATOM 666 C CA . CYS A 1 85 ? 10.740 -4.328 -21.517 1.00 96.00 85 CYS A CA 1
ATOM 667 C C . CYS A 1 85 ? 9.709 -4.942 -22.473 1.00 96.00 85 CYS A C 1
ATOM 669 O O . CYS A 1 85 ? 8.652 -4.361 -22.693 1.00 96.00 85 CYS A O 1
ATOM 671 N N . GLU A 1 86 ? 10.004 -6.112 -23.027 1.00 94.94 86 GLU A N 1
ATOM 672 C CA . GLU A 1 86 ? 9.126 -6.861 -23.915 1.00 94.94 86 GLU A CA 1
ATOM 673 C C . GLU A 1 86 ? 7.879 -7.407 -23.193 1.00 94.94 86 GLU A C 1
ATOM 675 O O . GLU A 1 86 ? 6.843 -7.566 -23.835 1.00 94.94 86 GLU A O 1
ATOM 680 N N . ASP A 1 87 ? 7.920 -7.593 -21.867 1.00 93.94 87 ASP A N 1
ATOM 681 C CA . ASP A 1 87 ? 6.747 -7.973 -21.062 1.00 93.94 87 ASP A CA 1
ATOM 682 C C . ASP A 1 87 ? 5.693 -6.850 -21.033 1.00 93.94 87 ASP A C 1
ATOM 684 O O . ASP A 1 87 ? 4.493 -7.113 -20.922 1.00 93.94 87 ASP A O 1
ATOM 688 N N . ALA A 1 88 ? 6.112 -5.584 -21.188 1.00 94.00 88 ALA A N 1
ATOM 689 C CA . ALA A 1 88 ? 5.186 -4.455 -21.286 1.00 94.00 88 ALA A CA 1
ATOM 690 C C . ALA A 1 88 ? 4.347 -4.472 -22.571 1.00 94.00 88 ALA A C 1
ATOM 692 O O . ALA A 1 88 ? 3.374 -3.725 -22.643 1.00 94.00 88 ALA A O 1
ATOM 693 N N . ARG A 1 89 ? 4.646 -5.325 -23.565 1.00 93.69 89 ARG A N 1
ATOM 694 C CA . ARG A 1 89 ? 3.879 -5.408 -24.828 1.00 93.69 89 ARG A CA 1
ATOM 695 C C . ARG A 1 89 ? 2.404 -5.755 -24.641 1.00 93.69 89 ARG A C 1
ATOM 697 O O . ARG A 1 89 ? 1.597 -5.437 -25.507 1.00 93.69 89 ARG A O 1
ATOM 704 N N . ILE A 1 90 ? 2.052 -6.314 -23.484 1.00 91.88 90 ILE A N 1
ATOM 705 C CA . ILE A 1 90 ? 0.673 -6.558 -23.042 1.00 91.88 90 ILE A CA 1
ATOM 706 C C . ILE A 1 90 ? -0.123 -5.241 -22.887 1.00 91.88 90 ILE A C 1
ATOM 708 O O . ILE A 1 90 ? -1.334 -5.242 -23.091 1.00 91.88 90 ILE A O 1
ATOM 712 N N . TRP A 1 91 ? 0.530 -4.115 -22.556 1.00 92.94 91 TRP A N 1
ATOM 713 C CA . TRP A 1 91 ? -0.109 -2.795 -22.388 1.00 92.94 91 TRP A CA 1
ATOM 714 C C . TRP A 1 91 ? 0.522 -1.647 -23.202 1.00 92.94 91 TRP A C 1
ATOM 716 O O . TRP A 1 91 ? -0.077 -0.578 -23.308 1.00 92.94 91 TRP A O 1
ATOM 726 N N . ARG A 1 92 ? 1.702 -1.848 -23.801 1.00 90.12 92 ARG A N 1
ATOM 727 C CA . ARG A 1 92 ? 2.349 -0.945 -24.765 1.00 90.12 92 ARG A CA 1
ATOM 728 C C . ARG A 1 92 ? 3.017 -1.757 -25.891 1.00 90.12 92 ARG A C 1
ATOM 730 O O . ARG A 1 92 ? 4.145 -2.212 -25.699 1.00 90.12 92 ARG A O 1
ATOM 737 N N . PRO A 1 93 ? 2.379 -1.918 -27.065 1.00 91.94 93 PRO A N 1
ATOM 738 C CA . PRO A 1 93 ? 2.874 -2.788 -28.138 1.00 91.94 93 PRO A CA 1
ATOM 739 C C . PRO A 1 93 ? 4.294 -2.488 -28.644 1.00 91.94 93 PRO A C 1
ATOM 741 O O . PRO A 1 93 ? 5.004 -3.412 -29.032 1.00 91.94 93 PRO A O 1
ATOM 744 N N . ASP A 1 94 ? 4.730 -1.226 -28.618 1.00 90.75 94 ASP A N 1
ATOM 745 C CA . ASP A 1 94 ? 6.065 -0.793 -29.056 1.00 90.75 94 ASP A CA 1
ATOM 746 C C . ASP A 1 94 ? 7.197 -1.111 -28.059 1.00 90.75 94 ASP A C 1
ATOM 748 O O . ASP A 1 94 ? 8.369 -0.975 -28.405 1.00 90.75 94 ASP A O 1
ATOM 752 N N . ALA A 1 95 ? 6.894 -1.563 -26.837 1.00 90.31 95 ALA A N 1
ATOM 753 C CA . ALA A 1 95 ? 7.889 -1.665 -25.774 1.00 90.31 95 ALA A CA 1
ATOM 754 C C . ALA A 1 95 ? 9.078 -2.603 -26.104 1.00 90.31 95 ALA A C 1
ATOM 756 O O . ALA A 1 95 ? 8.927 -3.792 -26.414 1.00 90.31 95 ALA A O 1
ATOM 757 N N . CYS A 1 96 ? 10.289 -2.052 -25.987 1.00 94.19 96 CYS A N 1
ATOM 758 C CA . CYS A 1 96 ? 11.579 -2.740 -26.089 1.00 94.19 96 CYS A CA 1
ATOM 759 C C . CYS A 1 96 ? 12.640 -2.039 -25.211 1.00 94.19 96 CYS A C 1
ATOM 761 O O . CYS A 1 96 ? 12.323 -1.124 -24.442 1.00 94.19 96 CYS A O 1
ATOM 763 N N . CYS A 1 97 ? 13.900 -2.473 -25.289 1.00 95.94 97 CYS A N 1
ATOM 764 C CA . CYS A 1 97 ? 15.019 -1.855 -24.568 1.00 95.94 97 CYS A CA 1
ATOM 765 C C . CYS A 1 97 ? 15.587 -0.596 -25.254 1.00 95.94 97 CYS A C 1
ATOM 767 O O . CYS A 1 97 ? 16.210 0.226 -24.584 1.00 95.94 97 CYS A O 1
ATOM 769 N N . ASP A 1 98 ? 15.365 -0.430 -26.559 1.00 93.38 98 ASP A N 1
ATOM 770 C CA . ASP A 1 98 ? 15.950 0.646 -27.375 1.00 93.38 98 ASP A CA 1
ATOM 771 C C . ASP A 1 98 ? 15.206 1.984 -27.211 1.00 93.38 98 ASP A C 1
ATOM 773 O O . ASP A 1 98 ? 15.798 3.060 -27.286 1.00 93.38 98 ASP A O 1
ATOM 777 N N . ILE A 1 99 ? 13.901 1.927 -26.925 1.00 89.88 99 ILE A N 1
ATOM 778 C CA . ILE A 1 99 ? 13.083 3.100 -26.589 1.00 89.88 99 ILE A CA 1
ATOM 779 C C . ILE A 1 99 ? 13.494 3.623 -25.207 1.00 89.88 99 ILE A C 1
ATOM 781 O O . ILE A 1 99 ? 13.587 2.851 -24.254 1.00 89.88 99 ILE A O 1
ATOM 785 N N . LYS A 1 100 ? 13.676 4.941 -25.052 1.00 92.12 100 LYS A N 1
ATOM 786 C CA . LYS A 1 100 ? 14.011 5.572 -23.759 1.00 92.12 100 LYS A CA 1
ATOM 787 C C . LYS A 1 100 ? 13.007 5.184 -22.657 1.00 92.12 100 LYS A C 1
ATOM 789 O O . LYS A 1 100 ? 11.812 5.083 -22.921 1.00 92.12 100 LYS A O 1
ATOM 794 N N . GLY A 1 101 ? 13.490 4.995 -21.424 1.00 89.06 101 GLY A N 1
ATOM 795 C CA . GLY A 1 101 ? 12.660 4.778 -20.229 1.00 89.06 101 GLY A CA 1
ATOM 796 C C . GLY A 1 101 ? 11.593 5.862 -20.012 1.00 89.06 101 GLY A C 1
ATOM 797 O O . GLY A 1 101 ? 11.813 7.029 -20.330 1.00 89.06 101 GLY A O 1
ATOM 798 N N . ASP A 1 102 ? 10.452 5.463 -19.449 1.00 88.44 102 ASP A N 1
ATOM 799 C CA . ASP A 1 102 ? 9.233 6.287 -19.320 1.00 88.44 102 ASP A CA 1
ATOM 800 C C . ASP A 1 102 ? 9.385 7.419 -18.298 1.00 88.44 102 ASP A C 1
ATOM 802 O O . ASP A 1 102 ? 8.703 8.439 -18.339 1.00 88.44 102 ASP A O 1
ATOM 806 N N . ILE A 1 103 ? 10.258 7.168 -17.330 1.00 89.50 103 ILE A N 1
ATOM 807 C CA . ILE A 1 103 ? 10.548 7.974 -16.159 1.00 89.50 103 ILE A CA 1
ATOM 808 C C . ILE A 1 103 ? 12.014 7.712 -15.795 1.00 89.50 103 ILE A C 1
ATOM 810 O O . ILE A 1 103 ? 12.563 6.647 -16.095 1.00 89.50 103 ILE A O 1
ATOM 814 N N . GLN A 1 104 ? 12.670 8.687 -15.175 1.00 86.50 104 GLN A N 1
ATOM 815 C CA . GLN A 1 104 ? 14.053 8.575 -14.721 1.00 86.50 104 GLN A CA 1
ATOM 816 C C . GLN A 1 104 ? 14.088 8.860 -13.220 1.00 86.50 104 GLN A C 1
ATOM 818 O O . GLN A 1 104 ? 13.391 9.750 -12.746 1.00 86.50 104 GLN A O 1
ATOM 823 N N . GLN A 1 105 ? 14.860 8.078 -12.463 1.00 81.38 105 GLN A N 1
ATOM 824 C CA . GLN A 1 105 ? 14.984 8.267 -11.013 1.00 81.38 105 GLN A CA 1
ATOM 825 C C . GLN A 1 105 ? 15.908 9.441 -10.657 1.00 81.38 105 GLN A C 1
ATOM 827 O O . GLN A 1 105 ? 15.746 10.064 -9.612 1.00 81.38 105 GLN A O 1
ATOM 832 N N . GLU A 1 106 ? 16.858 9.757 -11.533 1.00 76.69 106 GLU A N 1
ATOM 833 C CA . GLU A 1 106 ? 17.755 10.902 -11.400 1.00 76.69 106 GLU A CA 1
ATOM 834 C C . GLU A 1 106 ? 17.126 12.143 -12.050 1.00 76.69 106 GLU A C 1
ATOM 836 O O . GLU A 1 106 ? 16.648 12.078 -13.183 1.00 76.69 106 GLU A O 1
ATOM 841 N N . GLY A 1 107 ? 17.134 13.272 -11.335 1.00 68.19 107 GLY A N 1
ATOM 842 C CA . GLY A 1 107 ? 16.593 14.553 -11.814 1.00 68.19 107 GLY A CA 1
ATOM 843 C C . GLY A 1 107 ? 15.079 14.751 -11.643 1.00 68.19 107 GLY A C 1
ATOM 844 O O . GLY A 1 107 ? 14.579 15.815 -11.996 1.00 68.19 107 GLY A O 1
ATOM 845 N N . ASP A 1 108 ? 14.357 13.773 -11.090 1.00 71.81 108 ASP A N 1
ATOM 846 C CA . ASP A 1 108 ? 12.930 13.876 -10.753 1.00 71.81 108 ASP A CA 1
ATOM 847 C C . ASP A 1 108 ? 12.753 14.222 -9.259 1.00 71.81 108 ASP A C 1
ATOM 849 O O . ASP A 1 108 ? 13.405 13.625 -8.403 1.00 71.81 108 ASP A O 1
ATOM 853 N N . ASP A 1 109 ? 11.855 15.158 -8.932 1.00 79.56 109 ASP A N 1
ATOM 854 C CA . ASP A 1 109 ? 11.536 15.577 -7.547 1.00 79.56 109 ASP A CA 1
ATOM 855 C C . ASP A 1 109 ? 10.607 14.566 -6.829 1.00 79.56 109 ASP A C 1
ATOM 857 O O . ASP A 1 109 ? 10.200 14.738 -5.677 1.00 79.56 109 ASP A O 1
ATOM 861 N N . ARG A 1 110 ? 10.239 13.475 -7.514 1.00 86.56 110 ARG A N 1
ATOM 862 C CA . ARG A 1 110 ? 9.373 12.422 -6.977 1.00 86.56 110 ARG A CA 1
ATOM 863 C C . ARG A 1 110 ? 10.041 11.585 -5.887 1.00 86.56 110 ARG A C 1
ATOM 865 O O . ARG A 1 110 ? 11.174 11.124 -5.987 1.00 86.56 110 ARG A O 1
ATOM 872 N N . LEU A 1 111 ? 9.250 11.283 -4.861 1.00 88.94 111 LEU A N 1
ATOM 873 C CA . LEU A 1 111 ? 9.630 10.406 -3.760 1.00 88.94 111 LEU A CA 1
ATOM 874 C C . LEU A 1 111 ? 9.478 8.926 -4.147 1.00 88.94 111 LEU A C 1
ATOM 876 O O . LEU A 1 111 ? 8.383 8.368 -4.105 1.00 88.94 111 LEU A O 1
ATOM 880 N N . TRP A 1 112 ? 10.590 8.280 -4.488 1.00 92.12 112 TRP A N 1
ATOM 881 C CA . TRP A 1 112 ? 10.616 6.867 -4.878 1.00 92.12 112 TRP A CA 1
ATOM 882 C C . TRP A 1 112 ? 10.482 5.916 -3.682 1.00 92.12 112 TRP A C 1
ATOM 884 O O . TRP A 1 112 ? 11.254 5.998 -2.725 1.00 92.12 112 TRP A O 1
ATOM 894 N N . ALA A 1 113 ? 9.543 4.970 -3.784 1.00 93.06 113 ALA A N 1
ATOM 895 C CA . ALA A 1 113 ? 9.298 3.898 -2.822 1.00 93.06 113 ALA A CA 1
ATOM 896 C C . ALA A 1 113 ? 9.627 2.533 -3.451 1.00 93.06 113 ALA A C 1
ATOM 898 O O . ALA A 1 113 ? 8.995 2.124 -4.421 1.00 93.06 113 ALA A O 1
ATOM 899 N N . LEU A 1 114 ? 10.614 1.828 -2.899 1.00 92.56 114 LEU A N 1
ATOM 900 C CA . LEU A 1 114 ? 11.119 0.556 -3.416 1.00 92.56 114 LEU A CA 1
ATOM 901 C C . LEU A 1 114 ? 10.626 -0.600 -2.534 1.00 92.56 114 LEU A C 1
ATOM 903 O O . LEU A 1 114 ? 11.113 -0.782 -1.414 1.00 92.56 114 LEU A O 1
ATOM 907 N N . ASP A 1 115 ? 9.644 -1.369 -3.014 1.00 93.62 115 ASP A N 1
ATOM 908 C CA . ASP A 1 115 ? 9.234 -2.627 -2.374 1.00 93.62 115 ASP A CA 1
ATOM 909 C C . ASP A 1 115 ? 10.387 -3.651 -2.397 1.00 93.62 115 ASP A C 1
ATOM 911 O O . ASP A 1 115 ? 11.236 -3.651 -3.291 1.00 93.62 115 ASP A O 1
ATOM 915 N N . LYS A 1 116 ? 10.419 -4.554 -1.410 1.00 89.81 116 LYS A N 1
ATOM 916 C CA . LYS A 1 116 ? 11.355 -5.690 -1.421 1.00 89.81 116 LYS A CA 1
ATOM 917 C C . LYS A 1 116 ? 10.914 -6.699 -2.508 1.00 89.81 116 LYS A C 1
ATOM 919 O O . LYS A 1 116 ? 9.712 -6.926 -2.651 1.00 89.81 116 LYS A O 1
ATOM 924 N N . PRO A 1 117 ? 11.841 -7.339 -3.246 1.00 86.88 117 PRO A N 1
ATOM 925 C CA . PRO A 1 117 ? 11.494 -8.399 -4.194 1.00 86.88 117 PRO A CA 1
ATOM 926 C C . PRO A 1 117 ? 10.813 -9.605 -3.522 1.00 86.88 117 PRO A C 1
ATOM 928 O O . PRO A 1 117 ? 11.045 -9.882 -2.340 1.00 86.88 117 PRO A O 1
ATOM 931 N N . ASN A 1 118 ? 9.993 -10.318 -4.303 1.00 86.94 118 ASN A N 1
ATOM 932 C CA . ASN A 1 118 ? 9.144 -11.441 -3.890 1.00 86.94 118 ASN A CA 1
ATOM 933 C C . ASN A 1 118 ? 8.221 -11.094 -2.700 1.00 86.94 118 ASN A C 1
ATOM 935 O O . ASN A 1 118 ? 8.071 -11.864 -1.751 1.00 86.94 118 ASN A O 1
ATOM 939 N N . LEU A 1 119 ? 7.590 -9.913 -2.744 1.00 90.69 119 LEU A N 1
ATOM 940 C CA . LEU A 1 119 ? 6.456 -9.596 -1.871 1.00 90.69 119 LEU A CA 1
ATOM 941 C C . LEU A 1 119 ? 5.173 -10.229 -2.431 1.00 90.69 119 LEU A C 1
ATOM 943 O O . LEU A 1 119 ? 4.874 -9.973 -3.600 1.00 90.69 119 LEU A O 1
ATOM 947 N N . PRO A 1 120 ? 4.384 -10.974 -1.631 1.00 90.62 120 PRO A N 1
ATOM 948 C CA . PRO A 1 120 ? 3.186 -11.655 -2.119 1.00 90.62 120 PRO A CA 1
ATOM 949 C C . PRO A 1 120 ? 2.193 -10.679 -2.757 1.00 90.62 120 PRO A C 1
ATOM 951 O O . PRO A 1 120 ? 2.116 -9.505 -2.374 1.00 90.62 120 PRO A O 1
ATOM 954 N N . LYS A 1 121 ? 1.421 -11.170 -3.732 1.00 92.94 121 LYS A N 1
ATOM 955 C CA . LYS A 1 121 ? 0.244 -10.462 -4.245 1.00 92.94 121 LYS A CA 1
ATOM 956 C C . LYS A 1 121 ? -0.845 -10.470 -3.170 1.00 92.94 121 LYS A C 1
ATOM 958 O O . LYS A 1 121 ? -1.036 -11.477 -2.493 1.00 92.94 121 LYS A O 1
ATOM 963 N N . THR A 1 122 ? -1.537 -9.350 -3.011 1.00 93.44 122 THR A N 1
ATOM 964 C CA . THR A 1 122 ? -2.641 -9.198 -2.064 1.00 93.44 122 THR A CA 1
ATOM 965 C C . THR A 1 122 ? -3.799 -10.135 -2.447 1.00 93.44 122 THR A C 1
ATOM 967 O O . THR A 1 122 ? -4.104 -10.244 -3.639 1.00 93.44 122 THR A O 1
ATOM 970 N N . PRO A 1 123 ? -4.448 -10.819 -1.482 1.00 93.69 123 PRO A N 1
ATOM 971 C CA . PRO A 1 123 ? -5.614 -11.660 -1.759 1.00 93.69 123 PRO A CA 1
ATOM 972 C C . PRO A 1 123 ? -6.771 -10.921 -2.445 1.00 93.69 123 PRO A C 1
ATOM 974 O O . PRO A 1 123 ? -6.920 -9.705 -2.318 1.00 93.69 123 PRO A O 1
ATOM 977 N N . ALA A 1 124 ? -7.625 -11.662 -3.153 1.00 90.69 124 ALA A N 1
ATOM 978 C CA . ALA A 1 124 ? -8.764 -11.087 -3.866 1.00 90.69 124 ALA A CA 1
ATOM 979 C C . ALA A 1 124 ? -9.726 -10.352 -2.910 1.00 90.69 124 ALA A C 1
ATOM 981 O O . ALA A 1 124 ? -10.037 -10.837 -1.824 1.00 90.69 124 ALA A O 1
ATOM 982 N N . GLY A 1 125 ? -10.179 -9.158 -3.303 1.00 89.81 125 GLY A N 1
ATOM 983 C CA . GLY A 1 125 ? -11.036 -8.293 -2.479 1.00 89.81 125 GLY A CA 1
ATOM 984 C C . GLY A 1 125 ? -10.328 -7.570 -1.322 1.00 89.81 125 GLY A C 1
ATOM 985 O O . GLY A 1 125 ? -10.933 -6.698 -0.702 1.00 89.81 125 GLY A O 1
ATOM 986 N N . TRP A 1 126 ? -9.061 -7.882 -1.037 1.00 94.06 126 TRP A N 1
ATOM 987 C CA . TRP A 1 126 ? -8.236 -7.147 -0.078 1.00 94.06 126 TRP A CA 1
ATOM 988 C C . TRP A 1 126 ? -7.412 -6.058 -0.780 1.00 94.06 126 TRP A C 1
ATOM 990 O O . TRP A 1 126 ? -7.105 -6.161 -1.966 1.00 94.06 126 TRP A O 1
ATOM 1000 N N . LYS A 1 127 ? -6.985 -5.028 -0.036 1.00 93.88 127 LYS A N 1
ATOM 1001 C CA . LYS A 1 127 ? -6.034 -4.011 -0.523 1.00 93.88 127 LYS A CA 1
ATOM 1002 C C . LYS A 1 127 ? -4.882 -3.773 0.455 1.00 93.88 127 LYS A C 1
ATOM 1004 O O . LYS A 1 127 ? -5.126 -3.498 1.629 1.00 93.88 127 LYS A O 1
ATOM 1009 N N . ARG A 1 128 ? -3.637 -3.796 -0.037 1.00 94.62 128 ARG A N 1
ATOM 1010 C CA . ARG A 1 128 ? -2.429 -3.362 0.690 1.00 94.62 128 ARG A CA 1
ATOM 1011 C C . ARG A 1 128 ? -2.247 -1.847 0.545 1.00 94.62 128 ARG A C 1
ATOM 1013 O O . ARG A 1 128 ? -1.633 -1.368 -0.398 1.00 94.62 128 ARG A O 1
ATOM 1020 N N . ASP A 1 129 ? -2.778 -1.091 1.495 1.00 93.00 129 ASP A N 1
ATOM 1021 C CA . ASP A 1 129 ? -2.682 0.368 1.545 1.00 93.00 129 ASP A CA 1
ATOM 1022 C C . ASP A 1 129 ? -1.336 0.812 2.154 1.00 93.00 129 ASP A C 1
ATOM 1024 O O . ASP A 1 129 ? -1.036 0.516 3.316 1.00 93.00 129 ASP A O 1
ATOM 1028 N N . PHE A 1 130 ? -0.499 1.501 1.370 1.00 94.12 130 PHE A N 1
ATOM 1029 C CA . PHE A 1 130 ? 0.804 2.013 1.809 1.00 94.12 130 PHE A CA 1
ATOM 1030 C C . PHE A 1 130 ? 0.753 3.527 2.045 1.00 94.12 130 PHE A C 1
ATOM 1032 O O . PHE A 1 130 ? 0.754 4.330 1.112 1.00 94.12 130 PHE A O 1
ATOM 1039 N N . VAL A 1 131 ? 0.771 3.925 3.319 1.00 92.44 131 VAL A N 1
ATOM 1040 C CA . VAL A 1 131 ? 0.637 5.326 3.730 1.00 92.44 131 VAL A CA 1
ATOM 1041 C C . VAL A 1 131 ? 2.003 5.918 4.056 1.00 92.44 131 VAL A C 1
ATOM 1043 O O . VAL A 1 131 ? 2.595 5.643 5.108 1.00 92.44 131 VAL A O 1
ATOM 1046 N N . ILE A 1 132 ? 2.487 6.796 3.179 1.00 91.12 132 ILE A N 1
ATOM 1047 C CA . ILE A 1 132 ? 3.750 7.514 3.365 1.00 91.12 132 ILE A CA 1
ATOM 1048 C C . ILE A 1 132 ? 3.633 8.487 4.558 1.00 91.12 132 ILE A C 1
ATOM 1050 O O . ILE A 1 132 ? 2.594 9.108 4.832 1.00 91.12 132 ILE A O 1
ATOM 1054 N N . ARG A 1 133 ? 4.714 8.597 5.334 1.00 91.12 133 ARG A N 1
ATOM 1055 C CA . ARG A 1 133 ? 4.862 9.556 6.438 1.00 91.12 133 ARG A CA 1
ATOM 1056 C C . ARG A 1 133 ? 5.636 10.779 5.963 1.00 91.12 133 ARG A C 1
ATOM 1058 O O . ARG A 1 133 ? 6.431 10.688 5.044 1.00 91.12 133 ARG A O 1
ATOM 1065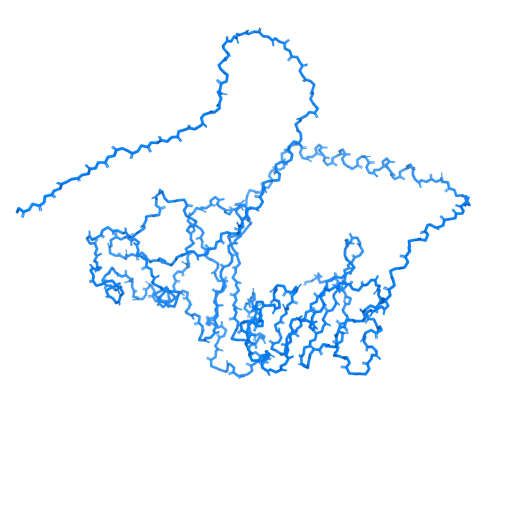 N N . SER A 1 134 ? 5.447 11.917 6.627 1.00 87.00 134 SER A N 1
ATOM 1066 C CA . SER A 1 134 ? 6.232 13.124 6.342 1.00 87.00 134 SER A CA 1
ATOM 1067 C C . SER A 1 134 ? 7.741 12.895 6.520 1.00 87.00 134 SER A C 1
ATOM 1069 O O . SER A 1 134 ? 8.154 12.195 7.449 1.00 87.00 134 SER A O 1
ATOM 1071 N N . GLU A 1 135 ? 8.535 13.571 5.687 1.00 86.00 135 GLU A N 1
ATOM 1072 C CA . GLU A 1 135 ? 9.995 13.713 5.787 1.00 86.00 135 GLU A CA 1
ATOM 1073 C C . GLU A 1 135 ? 10.451 13.925 7.245 1.00 86.00 135 GLU A C 1
ATOM 1075 O O . GLU A 1 135 ? 9.824 14.653 8.022 1.00 86.00 135 GLU A O 1
ATOM 1080 N N . GLY A 1 136 ? 11.542 13.268 7.639 1.00 80.75 136 GLY A N 1
ATOM 1081 C CA . GLY A 1 136 ? 12.077 13.336 8.998 1.00 80.75 136 GLY A CA 1
ATOM 1082 C C . GLY A 1 136 ? 11.338 12.465 10.024 1.00 80.75 136 GLY A C 1
ATOM 1083 O O . GLY A 1 136 ? 11.634 12.537 11.219 1.00 80.75 136 GLY A O 1
ATOM 1084 N N . CYS A 1 137 ? 10.400 11.608 9.606 1.00 83.44 137 CYS A N 1
ATOM 1085 C CA . CYS A 1 137 ? 9.871 10.549 10.470 1.00 83.44 137 CYS A CA 1
ATOM 1086 C C . CYS A 1 137 ? 10.895 9.421 10.696 1.00 83.44 137 CYS A C 1
ATOM 1088 O O . CYS A 1 137 ? 11.783 9.181 9.886 1.00 83.44 137 CYS A O 1
ATOM 1090 N N . SER A 1 138 ? 10.740 8.669 11.792 1.00 86.25 138 SER A N 1
ATOM 1091 C CA . SER A 1 138 ? 11.603 7.526 12.158 1.00 86.25 138 SER A CA 1
ATOM 1092 C C . SER A 1 138 ? 11.367 6.245 11.338 1.00 86.25 138 SER A C 1
ATOM 1094 O O . SER A 1 138 ? 12.057 5.245 11.538 1.00 86.25 138 SER A O 1
ATOM 1096 N N . ARG A 1 139 ? 10.371 6.263 10.446 1.00 88.81 139 ARG A N 1
ATOM 1097 C CA . ARG A 1 139 ? 10.022 5.238 9.451 1.00 88.81 139 ARG A CA 1
ATOM 1098 C C . ARG A 1 139 ? 9.421 5.939 8.235 1.00 88.81 139 ARG A C 1
ATOM 1100 O O . ARG A 1 139 ? 8.773 6.970 8.409 1.00 88.81 139 ARG A O 1
ATOM 1107 N N . PHE A 1 140 ? 9.614 5.352 7.055 1.00 91.81 140 PHE A N 1
ATOM 1108 C CA . PHE A 1 140 ? 9.196 5.916 5.769 1.00 91.81 140 PHE A CA 1
ATOM 1109 C C . PHE A 1 140 ? 7.672 5.988 5.597 1.00 91.81 140 PHE A C 1
ATOM 1111 O O . PHE A 1 140 ? 7.138 7.008 5.174 1.00 91.81 140 PHE A O 1
ATOM 1118 N N . GLY A 1 141 ? 6.963 4.941 6.013 1.00 93.44 141 GLY A N 1
ATOM 1119 C CA . GLY A 1 141 ? 5.506 4.881 5.992 1.00 93.44 141 GLY A CA 1
ATOM 1120 C C . GLY A 1 141 ? 4.961 3.878 7.004 1.00 93.44 141 GLY A C 1
ATOM 1121 O O . GLY A 1 141 ? 5.701 3.376 7.857 1.00 93.44 141 GLY A O 1
ATOM 1122 N N . ASP A 1 142 ? 3.671 3.595 6.882 1.00 94.19 142 ASP A N 1
ATOM 1123 C CA . ASP A 1 142 ? 2.968 2.466 7.493 1.00 94.19 142 ASP A CA 1
ATOM 1124 C C . ASP A 1 142 ? 2.283 1.649 6.385 1.00 94.19 142 ASP A C 1
ATOM 1126 O O . ASP A 1 142 ? 1.988 2.184 5.318 1.00 94.19 142 ASP A O 1
ATOM 1130 N N . ILE A 1 143 ? 2.024 0.365 6.637 1.00 95.12 143 ILE A N 1
ATOM 1131 C CA . ILE A 1 143 ? 1.200 -0.486 5.766 1.00 95.12 143 ILE A CA 1
ATOM 1132 C C . ILE A 1 143 ? -0.053 -0.887 6.525 1.00 95.12 143 ILE A C 1
ATOM 1134 O O . ILE A 1 143 ? 0.020 -1.256 7.702 1.00 95.12 143 ILE A O 1
ATOM 1138 N N . TYR A 1 144 ? -1.174 -0.863 5.818 1.00 95.81 144 TYR A N 1
ATOM 1139 C CA . TYR A 1 144 ? -2.451 -1.389 6.258 1.00 95.81 144 TYR A CA 1
ATOM 1140 C C . TYR A 1 144 ? -2.964 -2.405 5.240 1.00 95.81 144 TYR A C 1
ATOM 1142 O O . TYR A 1 144 ? -2.740 -2.260 4.042 1.00 95.81 144 TYR A O 1
ATOM 1150 N N . TYR A 1 145 ? -3.674 -3.423 5.711 1.00 96.00 145 TYR A N 1
ATOM 1151 C CA . TYR A 1 145 ? -4.497 -4.262 4.848 1.00 96.00 145 TYR A CA 1
ATOM 1152 C C . TYR A 1 145 ? -5.959 -3.904 5.073 1.00 96.00 145 TYR A C 1
ATOM 1154 O O . TYR A 1 145 ? -6.463 -3.995 6.192 1.00 96.00 145 TYR A O 1
ATOM 1162 N N . ILE A 1 146 ? -6.631 -3.461 4.017 1.00 93.94 146 ILE A N 1
ATOM 1163 C CA . ILE A 1 146 ? -8.072 -3.242 4.005 1.00 93.94 146 ILE A CA 1
ATOM 1164 C C . ILE A 1 146 ? -8.708 -4.565 3.583 1.00 93.94 146 ILE A C 1
ATOM 1166 O O . ILE A 1 146 ? -8.411 -5.081 2.507 1.00 93.94 146 ILE A O 1
ATOM 1170 N N . SER A 1 147 ? -9.529 -5.128 4.462 1.00 93.06 147 SER A N 1
ATOM 1171 C CA . SER A 1 147 ? -10.339 -6.322 4.188 1.00 93.06 147 SER A CA 1
ATOM 1172 C C . SER A 1 147 ? -11.532 -6.004 3.275 1.00 93.06 147 SER A C 1
ATOM 1174 O O . SER A 1 147 ? -11.931 -4.837 3.204 1.00 93.06 147 SER A O 1
ATOM 1176 N N . PRO A 1 148 ? -12.165 -7.012 2.637 1.00 89.69 148 PRO A N 1
ATOM 1177 C CA . PRO A 1 148 ? -13.340 -6.811 1.778 1.00 89.69 148 PRO A CA 1
ATOM 1178 C C . PRO A 1 148 ? -14.515 -6.106 2.474 1.00 89.69 148 PRO A C 1
ATOM 1180 O O . PRO A 1 148 ? -15.355 -5.501 1.819 1.00 89.69 148 PRO A O 1
ATOM 1183 N N . CYS A 1 149 ? -14.562 -6.151 3.809 1.00 84.38 149 CYS A N 1
ATOM 1184 C CA . CYS A 1 149 ? -15.558 -5.486 4.648 1.00 84.38 149 CYS A CA 1
ATOM 1185 C C . CYS A 1 149 ? -15.099 -4.115 5.200 1.00 84.38 149 CYS A C 1
ATOM 1187 O O . CYS A 1 149 ? -15.660 -3.616 6.175 1.00 84.38 149 CYS A O 1
ATOM 1189 N N . GLY A 1 150 ? -14.038 -3.518 4.642 1.00 86.75 150 GLY A N 1
ATOM 1190 C CA . GLY A 1 150 ? -13.533 -2.180 4.986 1.00 86.75 150 GLY A CA 1
ATOM 1191 C C . GLY A 1 150 ? -12.728 -2.067 6.291 1.00 86.75 150 GLY A C 1
ATOM 1192 O O . GLY A 1 150 ? -12.249 -0.981 6.626 1.00 86.75 150 GLY A O 1
ATOM 1193 N N . LYS A 1 151 ? -12.535 -3.152 7.055 1.00 88.75 151 LYS A N 1
ATOM 1194 C CA . LYS A 1 151 ? -11.737 -3.130 8.296 1.00 88.75 151 LYS A CA 1
ATOM 1195 C C . LYS A 1 151 ? -10.244 -3.020 7.956 1.00 88.75 151 LYS A C 1
ATOM 1197 O O . LYS A 1 151 ? -9.680 -3.924 7.340 1.00 88.75 151 LYS A O 1
ATOM 1202 N N . LYS A 1 152 ? -9.618 -1.907 8.368 1.00 93.44 152 LYS A N 1
ATOM 1203 C CA . LYS A 1 152 ? -8.191 -1.590 8.158 1.00 93.44 152 LYS A CA 1
ATOM 1204 C C . LYS A 1 152 ? -7.326 -2.249 9.250 1.00 93.44 152 LYS A C 1
ATOM 1206 O O . LYS A 1 152 ? -7.329 -1.801 10.397 1.00 93.44 152 LYS A O 1
ATOM 1211 N N . LEU A 1 153 ? -6.603 -3.311 8.894 1.00 94.94 153 LEU A N 1
ATOM 1212 C CA . LEU A 1 153 ? -5.716 -4.104 9.758 1.00 94.94 153 LEU A CA 1
ATOM 1213 C C . LEU A 1 153 ? -4.263 -3.621 9.644 1.00 94.94 153 LEU A C 1
ATOM 1215 O O . LEU A 1 153 ? -3.816 -3.205 8.577 1.00 94.94 153 LEU A O 1
ATOM 1219 N N . ARG A 1 154 ? -3.522 -3.634 10.756 1.00 95.00 154 ARG A N 1
ATOM 1220 C CA . ARG A 1 154 ? -2.256 -2.890 10.920 1.00 95.00 154 ARG A CA 1
ATOM 1221 C C . ARG A 1 154 ? -1.074 -3.760 11.359 1.00 95.00 154 ARG A C 1
ATOM 1223 O O . ARG A 1 154 ? 0.001 -3.234 11.649 1.00 95.00 154 ARG A O 1
ATOM 1230 N N . SER A 1 155 ? -1.273 -5.072 11.490 1.00 95.31 155 SER A N 1
ATOM 1231 C CA . SER A 1 155 ? -0.222 -6.049 11.801 1.00 95.31 155 SER A CA 1
ATOM 1232 C C . SER A 1 155 ? -0.663 -7.479 11.481 1.00 95.31 155 SER A C 1
ATOM 1234 O O . SER A 1 155 ? -1.859 -7.755 11.409 1.00 95.31 155 SER A O 1
ATOM 1236 N N . MET A 1 156 ? 0.295 -8.407 11.382 1.00 95.00 156 MET A N 1
ATOM 1237 C CA . MET A 1 156 ? 0.030 -9.847 11.215 1.00 95.00 156 MET A CA 1
ATOM 1238 C C . MET A 1 156 ? -0.864 -10.422 12.326 1.00 95.00 156 MET A C 1
ATOM 1240 O O . MET A 1 156 ? -1.665 -11.306 12.062 1.00 95.00 156 MET A O 1
ATOM 1244 N N . VAL A 1 157 ? -0.777 -9.893 13.553 1.00 95.38 157 VAL A N 1
ATOM 1245 C CA . VAL A 1 157 ? -1.617 -10.328 14.687 1.00 95.38 157 VAL A CA 1
ATOM 1246 C C . VAL A 1 157 ? -3.067 -9.861 14.515 1.00 95.38 157 VAL A C 1
ATOM 1248 O O . VAL A 1 157 ? -3.993 -10.598 14.834 1.00 95.38 157 VAL A O 1
ATOM 1251 N N . GLU A 1 158 ? -3.277 -8.662 13.960 1.00 94.50 158 GLU A N 1
ATOM 1252 C CA . GLU A 1 158 ? -4.620 -8.181 13.605 1.00 94.50 158 GLU A CA 1
ATOM 1253 C C . GLU A 1 158 ? -5.208 -8.950 12.406 1.00 94.50 158 GLU A C 1
ATOM 1255 O O . GLU A 1 158 ? -6.423 -9.106 12.349 1.00 94.50 158 GLU A O 1
ATOM 1260 N N . VAL A 1 159 ? -4.372 -9.467 11.492 1.00 94.88 159 VAL A N 1
ATOM 1261 C CA . VAL A 1 159 ? -4.784 -10.355 10.382 1.00 94.88 159 VAL A CA 1
ATOM 1262 C C . VAL A 1 159 ? -5.137 -11.755 10.878 1.00 94.88 159 VAL A C 1
ATOM 1264 O O . VAL A 1 159 ? -6.237 -12.219 10.609 1.00 94.88 159 VAL A O 1
ATOM 1267 N N . ALA A 1 160 ? -4.253 -12.411 11.634 1.00 93.81 160 ALA A N 1
ATOM 1268 C CA . ALA A 1 160 ? -4.489 -13.761 12.145 1.00 93.81 160 ALA A CA 1
ATOM 1269 C C . ALA A 1 160 ? -5.774 -13.825 12.983 1.00 93.81 160 ALA A C 1
ATOM 1271 O O . ALA A 1 160 ? -6.627 -14.673 12.736 1.00 93.81 160 ALA A O 1
ATOM 1272 N N . LYS A 1 161 ? -5.969 -12.853 13.889 1.00 93.94 161 LYS A N 1
ATOM 1273 C CA . LYS A 1 161 ? -7.226 -12.738 14.631 1.00 93.94 161 LYS A CA 1
ATOM 1274 C C . LYS A 1 161 ? -8.424 -12.415 13.722 1.00 93.94 161 LYS A C 1
ATOM 1276 O O . LYS A 1 161 ? -9.516 -12.894 13.988 1.00 93.94 161 LYS A O 1
ATOM 1281 N N . PHE A 1 162 ? -8.265 -11.609 12.669 1.00 92.81 162 PHE A N 1
ATOM 1282 C CA . PHE A 1 162 ? -9.378 -11.355 11.749 1.00 92.81 162 PHE A CA 1
ATOM 1283 C C . PHE A 1 162 ? -9.850 -12.639 11.061 1.00 92.81 162 PHE A C 1
ATOM 1285 O O . PHE A 1 162 ? -11.051 -12.846 10.993 1.00 92.81 162 PHE A O 1
ATOM 1292 N N . LEU A 1 163 ? -8.936 -13.499 10.605 1.00 93.00 163 LEU A N 1
ATOM 1293 C CA . LEU A 1 163 ? -9.286 -14.779 9.975 1.00 93.00 163 LEU A CA 1
ATOM 1294 C C . LEU A 1 163 ? -9.896 -15.776 10.984 1.00 93.00 163 LEU A C 1
ATOM 1296 O O . LEU A 1 163 ? -10.784 -16.539 10.625 1.00 93.00 163 LEU A O 1
ATOM 1300 N N . GLU A 1 164 ? -9.489 -15.725 12.258 1.00 91.94 164 GLU A N 1
ATOM 1301 C CA . GLU A 1 164 ? -10.123 -16.478 13.358 1.00 91.94 164 GLU A CA 1
ATOM 1302 C C . GLU A 1 164 ? -11.543 -15.964 13.689 1.00 91.94 164 GLU A C 1
ATOM 1304 O O . GLU A 1 164 ? -12.459 -16.760 13.884 1.00 91.94 164 GLU A O 1
ATOM 1309 N N . ASP A 1 165 ? -11.746 -14.639 13.710 1.00 90.62 165 ASP A N 1
ATOM 1310 C CA . ASP A 1 165 ? -13.058 -13.996 13.901 1.00 90.62 165 ASP A CA 1
ATOM 1311 C C . ASP A 1 165 ? -13.992 -14.178 12.665 1.00 90.62 165 ASP A C 1
ATOM 1313 O O . ASP A 1 165 ? -15.199 -13.967 12.794 1.00 90.62 165 ASP A O 1
ATOM 1317 N N . HIS A 1 166 ? -13.455 -14.530 11.482 1.00 88.00 166 HIS A N 1
ATOM 1318 C CA . HIS A 1 166 ? -14.153 -14.564 10.180 1.00 88.00 166 HIS A CA 1
ATOM 1319 C C . HIS A 1 166 ? -13.846 -15.843 9.358 1.00 88.00 166 HIS A C 1
ATOM 1321 O O . HIS A 1 166 ? -13.060 -15.798 8.401 1.00 88.00 166 HIS A O 1
ATOM 1327 N N . PRO A 1 167 ? -14.477 -16.992 9.681 1.00 88.50 167 PRO A N 1
ATOM 1328 C CA . PRO A 1 167 ? -14.229 -18.277 9.018 1.00 88.50 167 PRO A CA 1
ATOM 1329 C C . PRO A 1 167 ? -14.695 -18.341 7.551 1.00 88.50 167 PRO A C 1
ATOM 1331 O O . PRO A 1 167 ? -14.427 -19.329 6.869 1.00 88.50 167 PRO A O 1
ATOM 1334 N N . GLU A 1 168 ? -15.369 -17.310 7.032 1.00 88.06 168 GLU A N 1
ATOM 1335 C CA . GLU A 1 168 ? -15.689 -17.193 5.606 1.00 88.06 168 GLU A CA 1
ATOM 1336 C C . GLU A 1 168 ? -14.445 -17.081 4.695 1.00 88.06 168 GLU A C 1
ATOM 1338 O O . GLU A 1 168 ? -14.550 -17.377 3.508 1.00 88.06 168 GLU A O 1
ATOM 1343 N N . TYR A 1 169 ? -13.272 -16.731 5.242 1.00 86.81 169 TYR A N 1
ATOM 1344 C CA . TYR A 1 169 ? -11.988 -16.617 4.525 1.00 86.81 169 TYR A CA 1
ATOM 1345 C C . TYR A 1 169 ? -11.075 -17.847 4.707 1.00 86.81 169 TYR A C 1
ATOM 1347 O O . TYR A 1 169 ? -9.860 -17.716 4.864 1.00 86.81 169 TYR A O 1
ATOM 1355 N N . TYR A 1 170 ? -11.655 -19.049 4.733 1.00 84.69 170 TYR A N 1
ATOM 1356 C CA . TYR A 1 170 ? -10.949 -20.316 4.993 1.00 84.69 170 TYR A CA 1
ATOM 1357 C C . TYR A 1 170 ? -9.866 -20.682 3.955 1.00 84.69 170 TYR A C 1
ATOM 1359 O O . TYR A 1 170 ? -9.068 -21.587 4.197 1.00 84.69 170 TYR A O 1
ATOM 1367 N N . ASP A 1 171 ? -9.845 -20.015 2.801 1.00 88.69 171 ASP A N 1
ATOM 1368 C CA . ASP A 1 171 ? -8.858 -20.170 1.730 1.00 88.69 171 ASP A CA 1
ATOM 1369 C C . ASP A 1 171 ? -7.609 -19.284 1.911 1.00 88.69 171 ASP A C 1
ATOM 1371 O O . ASP A 1 171 ? -6.604 -19.479 1.219 1.00 88.69 171 ASP A O 1
ATOM 1375 N N . LEU A 1 172 ? -7.646 -18.319 2.839 1.00 91.25 172 LEU A N 1
ATOM 1376 C CA . LEU A 1 172 ? -6.570 -17.352 3.043 1.00 91.25 172 LEU A CA 1
ATOM 1377 C C . LEU A 1 172 ? -5.598 -17.789 4.146 1.00 91.25 172 LEU A C 1
ATOM 1379 O O . LEU A 1 172 ? -5.982 -17.988 5.298 1.00 91.25 172 LEU A O 1
ATOM 1383 N N . SER A 1 173 ? -4.302 -17.843 3.819 1.00 90.50 173 SER A N 1
ATOM 1384 C CA . SER A 1 173 ? -3.243 -17.965 4.831 1.00 90.50 173 SER A CA 1
ATOM 1385 C C . SER A 1 173 ? -2.752 -16.589 5.270 1.00 90.50 173 SER A C 1
ATOM 1387 O O . SER A 1 173 ? -2.585 -15.674 4.461 1.00 90.50 173 SER A O 1
ATOM 1389 N N . VAL A 1 174 ? -2.387 -16.482 6.548 1.00 91.06 174 VAL A N 1
ATOM 1390 C CA . VAL A 1 174 ? -1.635 -15.351 7.110 1.00 91.06 174 VAL A CA 1
ATOM 1391 C C . VAL A 1 174 ? -0.362 -15.051 6.296 1.00 91.06 174 VAL A C 1
ATOM 1393 O O . VAL A 1 174 ? 0.011 -13.886 6.175 1.00 91.06 174 VAL A O 1
ATOM 1396 N N . ASP A 1 175 ? 0.262 -16.052 5.665 1.00 89.69 175 ASP A N 1
ATOM 1397 C CA . ASP A 1 175 ? 1.484 -15.895 4.853 1.00 89.69 175 ASP A CA 1
ATOM 1398 C C . ASP A 1 175 ? 1.294 -15.066 3.568 1.00 89.69 175 ASP A C 1
ATOM 1400 O O . ASP A 1 175 ? 2.262 -14.541 3.015 1.00 89.69 175 ASP A O 1
ATOM 1404 N N . GLN A 1 176 ? 0.054 -14.901 3.093 1.00 90.12 176 GLN A N 1
ATOM 1405 C CA . GLN A 1 176 ? -0.262 -14.042 1.943 1.00 90.12 176 GLN A CA 1
ATOM 1406 C C . GLN A 1 176 ? -0.157 -12.541 2.290 1.00 90.12 176 GLN A C 1
ATOM 1408 O O . GLN A 1 176 ? -0.151 -11.688 1.400 1.00 90.12 176 GLN A O 1
ATOM 1413 N N . PHE A 1 177 ? -0.049 -12.196 3.577 1.00 93.94 177 PHE A N 1
ATOM 1414 C CA . PHE A 1 177 ? -0.015 -10.822 4.072 1.00 93.94 177 PHE A CA 1
ATOM 1415 C C . PHE A 1 177 ? 1.414 -10.387 4.419 1.00 93.94 177 PHE A C 1
ATOM 1417 O O . PHE A 1 177 ? 2.164 -11.095 5.086 1.00 93.94 177 PHE A O 1
ATOM 1424 N N . CYS A 1 178 ? 1.817 -9.184 3.994 1.00 93.56 178 CYS A N 1
ATOM 1425 C CA . CYS A 1 178 ? 3.186 -8.708 4.177 1.00 93.56 178 CYS A CA 1
ATOM 1426 C C . CYS A 1 178 ? 3.272 -7.217 4.540 1.00 93.56 178 CYS A C 1
ATOM 1428 O O . CYS A 1 178 ? 3.188 -6.325 3.694 1.00 93.56 178 CYS A O 1
ATOM 1430 N N . TYR A 1 179 ? 3.560 -6.939 5.814 1.00 94.44 179 TYR A N 1
ATOM 1431 C CA . TYR A 1 179 ? 3.813 -5.585 6.333 1.00 94.44 179 TYR A CA 1
ATOM 1432 C C . TYR A 1 179 ? 5.267 -5.106 6.113 1.00 94.44 179 TYR A C 1
ATOM 1434 O O . TYR A 1 179 ? 5.769 -4.258 6.857 1.00 94.44 179 TYR A O 1
ATOM 1442 N N . THR A 1 180 ? 5.972 -5.635 5.104 1.00 93.88 180 THR A N 1
ATOM 1443 C CA . THR A 1 180 ? 7.301 -5.134 4.713 1.00 93.88 180 THR A CA 1
ATOM 1444 C C . THR A 1 180 ? 7.153 -3.751 4.089 1.00 93.88 180 THR A C 1
ATOM 1446 O O . THR A 1 180 ? 6.629 -3.622 2.985 1.00 93.88 180 THR A O 1
ATOM 1449 N N . ILE A 1 181 ? 7.597 -2.723 4.815 1.00 93.19 181 ILE A N 1
ATOM 1450 C CA . ILE A 1 181 ? 7.557 -1.317 4.388 1.00 93.19 181 ILE A CA 1
ATOM 1451 C C . ILE A 1 181 ? 8.581 -1.107 3.253 1.00 93.19 181 ILE A C 1
ATOM 1453 O O . ILE A 1 181 ? 9.734 -1.513 3.438 1.00 93.19 181 ILE A O 1
ATOM 1457 N N . PRO A 1 182 ? 8.212 -0.448 2.134 1.00 93.38 182 PRO A N 1
ATOM 1458 C CA . PRO A 1 182 ? 9.156 -0.013 1.107 1.00 93.38 182 PRO A CA 1
ATOM 1459 C C . PRO A 1 182 ? 10.348 0.769 1.674 1.00 93.38 182 PRO A C 1
ATOM 1461 O O . PRO A 1 182 ? 10.242 1.441 2.705 1.00 93.38 182 PRO A O 1
ATOM 1464 N N . GLN A 1 183 ? 11.480 0.738 0.977 1.00 91.88 183 GLN A N 1
ATOM 1465 C CA . GLN A 1 183 ? 12.607 1.625 1.269 1.00 91.88 183 GLN A CA 1
ATOM 1466 C C . GLN A 1 183 ? 12.517 2.886 0.399 1.00 91.88 183 GLN A C 1
ATOM 1468 O O . GLN A 1 183 ? 12.225 2.770 -0.791 1.00 91.88 183 GLN A O 1
ATOM 1473 N N . PRO A 1 184 ? 12.766 4.090 0.941 1.00 91.88 184 PRO A N 1
ATOM 1474 C CA . PRO A 1 184 ? 12.925 5.267 0.100 1.00 91.88 184 PRO A CA 1
ATOM 1475 C C . PRO A 1 184 ? 14.234 5.160 -0.692 1.00 91.88 184 PRO A C 1
ATOM 1477 O O . PRO A 1 184 ? 15.239 4.692 -0.149 1.00 91.88 184 PRO A O 1
ATOM 1480 N N . ALA A 1 185 ? 14.250 5.627 -1.944 1.00 89.00 185 ALA A N 1
ATOM 1481 C CA . ALA A 1 185 ? 15.508 5.744 -2.689 1.00 89.00 185 ALA A CA 1
ATOM 1482 C C . ALA A 1 185 ? 16.448 6.766 -2.018 1.00 89.00 185 ALA A C 1
ATOM 1484 O O . ALA A 1 185 ? 17.616 6.463 -1.757 1.00 89.00 185 ALA A O 1
ATOM 1485 N N . ASP A 1 186 ? 15.918 7.936 -1.635 1.00 86.50 186 ASP A N 1
ATOM 1486 C CA . ASP A 1 186 ? 16.634 8.860 -0.757 1.00 86.50 186 ASP A CA 1
ATOM 1487 C C . ASP A 1 186 ? 16.605 8.387 0.706 1.00 86.50 186 ASP A C 1
ATOM 1489 O O . ASP A 1 186 ? 15.586 8.402 1.401 1.00 86.50 186 ASP A O 1
ATOM 1493 N N . LYS A 1 187 ? 17.788 8.041 1.211 1.00 84.44 187 LYS A N 1
ATOM 1494 C CA . LYS A 1 187 ? 18.007 7.622 2.599 1.00 84.44 187 LYS A CA 1
ATOM 1495 C C . LYS A 1 187 ? 17.925 8.787 3.597 1.00 84.44 187 LYS A C 1
ATOM 1497 O O . LYS A 1 187 ? 17.848 8.521 4.796 1.00 84.44 187 LYS A O 1
ATOM 1502 N N . SER A 1 188 ? 17.944 10.047 3.146 1.00 85.31 188 SER A N 1
ATOM 1503 C CA . SER A 1 188 ? 17.807 11.235 4.003 1.00 85.31 188 SER A CA 1
ATOM 1504 C C . SER A 1 188 ? 16.365 11.461 4.482 1.00 85.31 188 SER A C 1
ATOM 1506 O O . SER A 1 188 ? 16.159 11.922 5.608 1.00 85.31 188 SER A O 1
ATOM 1508 N N . TYR A 1 189 ? 15.377 11.054 3.675 1.00 85.06 189 TYR A N 1
ATOM 1509 C CA . TYR A 1 189 ? 13.945 11.224 3.935 1.00 85.06 189 TYR A CA 1
ATOM 1510 C C . TYR A 1 189 ? 13.485 10.665 5.291 1.00 85.06 189 TYR A C 1
ATOM 1512 O O . TYR A 1 189 ? 12.635 11.246 5.973 1.00 85.06 189 TYR A O 1
ATOM 1520 N N . VAL A 1 190 ? 14.050 9.529 5.709 1.00 84.56 190 VAL A N 1
ATOM 1521 C CA . VAL A 1 190 ? 13.840 8.963 7.047 1.00 84.56 190 VAL A CA 1
ATOM 1522 C C . VAL A 1 190 ? 14.868 9.563 7.995 1.00 84.56 190 VAL A C 1
ATOM 1524 O O . VAL A 1 190 ? 16.068 9.499 7.741 1.00 84.56 190 VAL A O 1
ATOM 1527 N N . ALA A 1 191 ? 14.419 10.070 9.146 1.00 78.06 191 ALA A N 1
ATOM 1528 C CA . ALA A 1 191 ? 15.321 10.548 10.187 1.00 78.06 191 ALA A CA 1
ATOM 1529 C C . ALA A 1 191 ? 16.177 9.392 10.724 1.00 78.06 191 ALA A C 1
ATOM 1531 O O . ALA A 1 191 ? 15.779 8.651 11.630 1.00 78.06 191 ALA A O 1
ATOM 1532 N N . GLY A 1 192 ? 17.380 9.256 10.160 1.00 60.25 192 GLY A N 1
ATOM 1533 C CA . GLY A 1 192 ? 18.381 8.301 10.606 1.00 60.25 192 GLY A CA 1
ATOM 1534 C C . GLY A 1 192 ? 18.668 8.462 12.098 1.00 60.25 192 GLY A C 1
ATOM 1535 O O . GLY A 1 192 ? 18.549 9.556 12.658 1.00 60.25 192 GLY A O 1
ATOM 1536 N N . LYS A 1 193 ? 19.071 7.368 12.757 1.00 48.44 193 LYS A N 1
ATOM 1537 C CA . LYS A 1 193 ? 19.379 7.329 14.198 1.00 48.44 193 LYS A CA 1
ATOM 1538 C C . LYS A 1 193 ? 20.655 8.119 14.538 1.00 48.44 193 LYS A C 1
ATOM 1540 O O . LYS A 1 193 ? 21.631 7.552 15.032 1.00 48.44 193 LYS A O 1
ATOM 1545 N N . LYS A 1 194 ? 20.625 9.445 14.369 1.00 41.62 194 LYS A N 1
ATOM 1546 C CA . LYS A 1 194 ? 21.479 10.381 15.103 1.00 41.62 194 LYS A CA 1
ATOM 1547 C C . LYS A 1 194 ? 21.155 10.190 16.584 1.00 41.62 194 LYS A C 1
ATOM 1549 O O . LYS A 1 194 ? 20.251 10.829 17.119 1.00 41.62 194 LYS A O 1
ATOM 1554 N N . ARG A 1 195 ? 21.873 9.265 17.241 1.00 36.88 195 ARG A N 1
ATOM 1555 C CA . ARG A 1 195 ? 21.932 9.197 18.706 1.00 36.88 195 ARG A CA 1
ATOM 1556 C C . ARG A 1 195 ? 22.213 10.621 19.167 1.00 36.88 195 ARG A C 1
ATOM 1558 O O . ARG A 1 195 ? 23.174 11.224 18.687 1.00 36.88 195 ARG A O 1
ATOM 1565 N N . ALA A 1 196 ? 21.381 11.167 20.045 1.00 40.81 196 ALA A N 1
ATOM 1566 C CA . ALA A 1 196 ? 21.626 12.495 20.572 1.00 40.81 196 ALA A CA 1
ATOM 1567 C C . ALA A 1 196 ? 22.896 12.449 21.436 1.00 40.81 196 ALA A C 1
ATOM 1569 O O . ALA A 1 196 ? 22.833 12.156 22.624 1.00 40.81 196 ALA A O 1
ATOM 1570 N N . ARG A 1 197 ? 24.057 12.751 20.837 1.00 40.22 197 ARG A N 1
ATOM 1571 C CA . ARG A 1 197 ? 25.136 13.416 21.571 1.00 40.22 197 ARG A CA 1
ATOM 1572 C C . ARG A 1 197 ? 24.516 14.723 22.044 1.00 40.22 197 ARG A C 1
ATOM 1574 O O . ARG A 1 197 ? 24.294 15.614 21.227 1.00 40.22 197 ARG A O 1
ATOM 1581 N N . ASP A 1 198 ? 24.118 14.777 23.312 1.00 41.75 198 ASP A N 1
ATOM 1582 C CA . ASP A 1 198 ? 23.429 15.941 23.851 1.00 41.75 198 ASP A CA 1
ATOM 1583 C C . ASP A 1 198 ? 24.359 17.154 23.765 1.00 41.75 198 ASP A C 1
ATOM 1585 O O . ASP A 1 198 ? 25.346 17.270 24.490 1.00 41.75 198 ASP A O 1
ATOM 1589 N N . SER A 1 199 ? 24.044 18.056 22.835 1.00 43.22 199 SER A N 1
ATOM 1590 C CA . SER A 1 199 ? 24.732 19.331 22.675 1.00 43.22 199 SER A CA 1
ATOM 1591 C C . SER A 1 199 ? 24.690 20.080 24.017 1.00 43.22 199 SER A C 1
ATOM 1593 O O . SER A 1 199 ? 23.596 20.185 24.583 1.00 43.22 199 SER A O 1
ATOM 1595 N N . PRO A 1 200 ? 25.804 20.644 24.527 1.00 46.72 200 PRO A N 1
ATOM 1596 C CA . PRO A 1 200 ? 25.862 21.213 25.881 1.00 46.72 200 PRO A CA 1
ATOM 1597 C C . PRO A 1 200 ? 24.736 22.208 26.219 1.00 46.72 200 PRO A C 1
ATOM 1599 O O . PRO A 1 200 ? 24.205 22.199 27.331 1.00 46.72 200 PRO A O 1
ATOM 1602 N N . ALA A 1 201 ? 24.278 22.987 25.231 1.00 49.16 201 ALA A N 1
ATOM 1603 C CA . ALA A 1 201 ? 23.136 23.903 25.337 1.00 49.16 201 ALA A CA 1
ATOM 1604 C C . ALA A 1 201 ? 21.839 23.258 25.884 1.00 49.16 201 ALA A C 1
ATOM 1606 O O . ALA A 1 201 ? 21.037 23.917 26.549 1.00 49.16 201 ALA A O 1
ATOM 1607 N N . LYS A 1 202 ? 21.622 21.961 25.641 1.00 45.38 202 LYS A N 1
ATOM 1608 C CA . LYS A 1 202 ? 20.404 21.241 26.040 1.00 45.38 202 LYS A CA 1
ATOM 1609 C C . LYS A 1 202 ? 20.369 20.932 27.543 1.00 45.38 202 LYS A C 1
ATOM 1611 O O . LYS A 1 202 ? 19.294 20.954 28.143 1.00 45.38 202 LYS A O 1
ATOM 1616 N N . LEU A 1 203 ? 21.535 20.715 28.162 1.00 48.38 203 LEU A N 1
ATOM 1617 C CA . LEU A 1 203 ? 21.677 20.550 29.615 1.00 48.38 203 LEU A CA 1
ATOM 1618 C C . LEU A 1 203 ? 21.448 21.875 30.356 1.00 48.38 203 LEU A C 1
ATOM 1620 O O . LEU A 1 203 ? 20.766 21.893 31.383 1.00 48.38 203 LEU A O 1
ATOM 1624 N N . VAL A 1 204 ? 21.935 22.992 29.800 1.00 51.72 204 VAL A N 1
ATOM 1625 C CA . VAL A 1 204 ? 21.683 24.342 30.338 1.00 51.72 204 VAL A CA 1
ATOM 1626 C C . VAL A 1 204 ? 20.178 24.629 30.378 1.00 51.72 204 VAL A C 1
ATOM 1628 O O . VAL A 1 204 ? 19.642 24.985 31.429 1.00 51.72 204 VAL A O 1
ATOM 1631 N N . LEU A 1 205 ? 19.464 24.377 29.273 1.00 50.09 205 LEU A N 1
ATOM 1632 C CA . LEU A 1 205 ? 18.026 24.650 29.192 1.00 50.09 205 LEU A CA 1
ATOM 1633 C C . LEU A 1 205 ? 17.196 23.792 30.169 1.00 50.09 205 LEU A C 1
ATOM 1635 O O . LEU A 1 205 ? 16.258 24.299 30.788 1.00 50.09 205 LEU A O 1
ATOM 1639 N N . GLN A 1 206 ? 17.557 22.517 30.378 1.00 50.41 206 GLN A N 1
ATOM 1640 C CA . GLN A 1 206 ? 16.900 21.675 31.390 1.00 50.41 206 GLN A CA 1
ATOM 1641 C C . GLN A 1 206 ? 17.123 22.176 32.826 1.00 50.41 206 GLN A C 1
ATOM 1643 O O . GLN A 1 206 ? 16.222 22.044 33.661 1.00 50.41 206 GLN A O 1
ATOM 1648 N N . ARG A 1 207 ? 18.289 22.767 33.129 1.00 43.94 207 ARG A N 1
ATOM 1649 C CA . ARG A 1 207 ? 18.596 23.306 34.465 1.00 43.94 207 ARG A CA 1
ATOM 1650 C C . ARG A 1 207 ? 17.720 24.523 34.785 1.00 43.94 207 ARG A C 1
ATOM 1652 O O . ARG A 1 207 ? 17.099 24.549 35.847 1.00 43.94 207 ARG A O 1
ATOM 1659 N N . CYS A 1 208 ? 17.559 25.451 33.838 1.00 47.00 208 CYS A N 1
ATOM 1660 C CA . CYS A 1 208 ? 16.683 26.618 33.998 1.00 47.00 208 CYS A CA 1
ATOM 1661 C C . CYS A 1 208 ? 15.200 26.232 34.174 1.00 47.00 208 CYS A C 1
ATOM 1663 O O . CYS A 1 208 ? 14.539 26.730 35.085 1.00 47.00 208 CYS A O 1
ATOM 1665 N N . VAL A 1 209 ? 14.677 25.299 33.364 1.00 50.28 209 VAL A N 1
ATOM 1666 C CA . VAL A 1 209 ? 13.260 24.868 33.428 1.00 50.28 209 VAL A CA 1
ATOM 1667 C C . VAL A 1 209 ? 12.927 24.097 34.718 1.00 50.28 209 VAL A C 1
ATOM 1669 O O . VAL A 1 209 ? 11.776 24.093 35.159 1.00 50.28 209 VAL A O 1
ATOM 1672 N N . ARG A 1 210 ? 13.917 23.464 35.364 1.00 47.69 210 ARG A N 1
ATOM 1673 C CA . ARG A 1 210 ? 13.748 22.875 36.705 1.00 47.69 210 ARG A CA 1
ATOM 1674 C C . ARG A 1 210 ? 13.757 23.931 37.818 1.00 47.69 210 ARG A C 1
ATOM 1676 O O . ARG A 1 210 ? 13.006 23.788 38.778 1.00 47.69 210 ARG A O 1
ATOM 1683 N N . GLN A 1 211 ? 14.553 24.993 37.688 1.00 47.69 211 GLN A N 1
ATOM 1684 C CA . GLN A 1 211 ? 14.648 26.049 38.703 1.00 47.69 211 GLN A CA 1
ATOM 1685 C C . GLN A 1 211 ? 13.404 26.951 38.762 1.00 47.69 211 GLN A C 1
ATOM 1687 O O . GLN A 1 211 ? 12.952 27.264 39.865 1.00 47.69 211 GLN A O 1
ATOM 1692 N N . SER A 1 212 ? 12.797 27.311 37.624 1.00 45.38 212 SER A N 1
ATOM 1693 C CA . SER A 1 212 ? 11.540 28.083 37.615 1.00 45.38 212 SER A CA 1
ATOM 1694 C C . SER A 1 212 ? 10.393 27.322 38.291 1.00 45.38 212 SER A C 1
ATOM 1696 O O . SER A 1 212 ? 9.789 27.824 39.238 1.00 45.38 212 SER A O 1
ATOM 1698 N N . ARG A 1 213 ? 10.186 26.054 37.911 1.00 48.16 213 ARG A N 1
ATOM 1699 C CA . ARG A 1 213 ? 9.119 25.191 38.457 1.00 48.16 213 ARG A CA 1
ATOM 1700 C C . ARG A 1 213 ? 9.195 24.954 39.971 1.00 48.16 213 ARG A C 1
ATOM 1702 O O . ARG A 1 213 ? 8.162 24.665 40.573 1.00 48.16 213 ARG A O 1
ATOM 1709 N N . ASN A 1 214 ? 10.372 25.072 40.593 1.00 42.94 214 ASN A N 1
ATOM 1710 C CA . ASN A 1 214 ? 10.494 25.013 42.054 1.00 42.94 214 ASN A CA 1
ATOM 1711 C C . ASN A 1 214 ? 10.152 26.351 42.732 1.00 42.94 214 ASN A C 1
ATOM 1713 O O . ASN A 1 214 ? 9.510 26.336 43.782 1.00 42.94 214 ASN A O 1
ATOM 1717 N N . ARG A 1 215 ? 10.493 27.502 42.129 1.00 44.56 215 ARG A N 1
ATOM 1718 C CA . ARG A 1 215 ? 10.064 28.819 42.641 1.00 44.56 215 ARG A CA 1
ATOM 1719 C C . ARG A 1 215 ? 8.537 28.969 42.585 1.00 44.56 215 ARG A C 1
ATOM 1721 O O . ARG A 1 215 ? 7.931 29.316 43.596 1.00 44.56 215 ARG A O 1
ATOM 1728 N N . ASP A 1 216 ? 7.909 28.571 41.476 1.00 44.72 216 ASP A N 1
ATOM 1729 C CA . ASP A 1 216 ? 6.443 28.611 41.296 1.00 44.72 216 ASP A CA 1
ATOM 1730 C C . ASP A 1 216 ? 5.656 27.734 42.286 1.00 44.72 216 ASP A C 1
ATOM 1732 O O . ASP A 1 216 ? 4.470 27.978 42.525 1.00 44.72 216 ASP A O 1
ATOM 1736 N N . ARG A 1 217 ? 6.294 26.697 42.850 1.00 46.28 217 ARG A N 1
ATOM 1737 C CA . ARG A 1 217 ? 5.710 25.836 43.890 1.00 46.28 217 ARG A CA 1
ATOM 1738 C C . ARG A 1 217 ? 5.862 26.428 45.286 1.00 46.28 217 ARG A C 1
ATOM 1740 O O . ARG A 1 217 ? 4.918 26.352 46.066 1.00 46.28 217 ARG A O 1
ATOM 1747 N N . SER A 1 218 ? 7.004 27.048 45.589 1.00 43.50 218 SER A N 1
ATOM 1748 C CA . SER A 1 218 ? 7.230 27.667 46.901 1.00 43.50 218 SER A CA 1
ATOM 1749 C C . SER A 1 218 ? 6.323 28.876 47.160 1.00 43.50 218 SER A C 1
ATOM 1751 O O . SER A 1 218 ? 6.009 29.156 48.311 1.00 43.50 218 SER A O 1
ATOM 1753 N N . ALA A 1 219 ? 5.878 29.569 46.108 1.00 47.12 219 ALA A N 1
ATOM 1754 C CA . ALA A 1 219 ? 5.017 30.752 46.191 1.00 47.12 219 ALA A CA 1
ATOM 1755 C C . ALA A 1 219 ? 3.502 30.446 46.285 1.00 47.12 219 ALA A C 1
ATOM 1757 O O . ALA A 1 219 ? 2.686 31.350 46.120 1.00 47.12 219 ALA A O 1
ATOM 1758 N N . ARG A 1 220 ? 3.098 29.181 46.496 1.00 46.12 220 ARG A N 1
ATOM 1759 C CA . ARG A 1 220 ? 1.677 28.771 46.609 1.00 46.12 220 ARG A CA 1
ATOM 1760 C C . ARG A 1 220 ? 1.330 28.036 47.909 1.00 46.12 220 ARG A C 1
ATOM 1762 O O . ARG A 1 220 ? 0.266 27.428 48.007 1.00 46.12 220 ARG A O 1
ATOM 1769 N N . GLY A 1 221 ? 2.205 28.106 48.910 1.00 42.47 221 GLY A N 1
ATOM 1770 C CA . GLY A 1 221 ? 1.818 27.890 50.304 1.00 42.47 221 GLY A CA 1
ATOM 1771 C C . GLY A 1 221 ? 1.271 29.189 50.902 1.00 42.47 221 GLY A C 1
ATOM 1772 O O . GLY A 1 221 ? 1.751 30.260 50.552 1.00 42.47 221 GLY A O 1
ATOM 1773 N N . LEU A 1 222 ? 0.304 29.083 51.820 1.00 46.03 222 LEU A N 1
ATOM 1774 C CA . LEU A 1 222 ? -0.258 30.194 52.609 1.00 46.03 222 LEU A CA 1
ATOM 1775 C C . LEU A 1 222 ? -1.003 31.297 51.820 1.00 46.03 222 LEU A C 1
ATOM 1777 O O . LEU A 1 222 ? -0.532 32.421 51.700 1.00 46.03 222 LEU A O 1
ATOM 1781 N N . ASN A 1 223 ? -2.274 31.047 51.487 1.00 35.88 223 ASN A N 1
ATOM 1782 C CA . ASN A 1 223 ? -3.339 31.715 52.253 1.00 35.88 223 ASN A CA 1
ATOM 1783 C C . ASN A 1 223 ? -4.662 30.923 52.211 1.00 35.88 223 ASN A C 1
ATOM 1785 O O . ASN A 1 223 ? -4.927 30.197 51.255 1.00 35.88 223 ASN A O 1
ATOM 1789 N N . LYS A 1 224 ? -5.486 31.036 53.260 1.00 43.28 224 LYS A N 1
ATOM 1790 C CA . LYS A 1 224 ? -6.749 30.293 53.416 1.00 43.28 224 LYS A CA 1
ATOM 1791 C C . LYS A 1 224 ? -7.783 31.142 54.161 1.00 43.28 224 LYS A C 1
ATOM 1793 O O . LYS A 1 224 ? -7.779 31.143 55.390 1.00 43.28 224 LYS A O 1
ATOM 1798 N N . LYS A 1 225 ? -8.686 31.809 53.427 1.00 35.00 225 LYS A N 1
ATOM 1799 C CA . LYS A 1 225 ? -9.990 32.304 53.921 1.00 35.00 225 LYS A CA 1
ATOM 1800 C C . LYS A 1 225 ? -10.919 32.748 52.775 1.00 35.00 225 LYS A C 1
ATOM 1802 O O . LYS A 1 225 ? -10.527 33.536 51.930 1.00 35.00 225 LYS A O 1
ATOM 1807 N N . ASN A 1 226 ? -12.131 32.191 52.808 1.00 35.38 226 ASN A N 1
ATOM 1808 C CA . ASN A 1 226 ? -13.460 32.759 52.532 1.00 35.38 226 ASN A CA 1
ATOM 1809 C C . ASN A 1 226 ? -13.624 33.840 51.434 1.00 35.38 226 ASN A C 1
ATOM 1811 O O . ASN A 1 226 ? -13.118 34.946 51.582 1.00 35.38 226 ASN A O 1
ATOM 1815 N N . GLY A 1 227 ? -14.496 33.594 50.439 1.00 31.41 227 GLY A N 1
ATOM 1816 C CA . GLY A 1 227 ? -15.013 34.661 49.562 1.00 31.41 227 GLY A CA 1
ATOM 1817 C C . GLY A 1 227 ? -15.725 34.211 48.275 1.00 31.41 227 GLY A C 1
ATOM 1818 O O . GLY A 1 227 ? -15.088 34.134 47.239 1.00 31.41 227 GLY A O 1
ATOM 1819 N N . SER A 1 228 ? -17.037 33.952 48.370 1.00 35.12 228 SER A N 1
ATOM 1820 C CA . SER A 1 228 ? -18.132 34.096 47.376 1.00 35.12 228 SER A CA 1
ATOM 1821 C C . SER A 1 228 ? -17.951 33.965 45.839 1.00 35.12 228 SER A C 1
ATOM 1823 O O . SER A 1 228 ? -16.993 34.413 45.229 1.00 35.12 228 SER A O 1
ATOM 1825 N N . ARG A 1 229 ? -19.059 33.535 45.202 1.00 33.56 229 ARG A N 1
ATOM 1826 C CA . ARG A 1 229 ? -19.387 33.587 43.753 1.00 33.56 229 ARG A CA 1
ATOM 1827 C C . ARG A 1 229 ? -18.578 32.673 42.819 1.00 33.56 229 ARG A C 1
ATOM 1829 O O . ARG A 1 229 ? -17.681 33.094 42.097 1.00 33.56 229 ARG A O 1
ATOM 1836 N N . VAL A 1 230 ? -19.064 31.435 42.700 1.00 36.12 230 VAL A N 1
ATOM 1837 C CA . VAL A 1 230 ? -18.906 30.632 41.476 1.00 36.12 230 VAL A CA 1
ATOM 1838 C C . VAL A 1 230 ? -19.586 31.370 40.309 1.00 36.12 230 VAL A C 1
ATOM 1840 O O . VAL A 1 230 ? -20.774 31.679 40.424 1.00 36.12 230 VAL A O 1
ATOM 1843 N N . PRO A 1 231 ? -18.906 31.626 39.176 1.00 35.00 231 PRO A N 1
ATOM 1844 C CA . PRO A 1 231 ? -19.579 32.080 37.967 1.00 35.00 231 PRO A CA 1
ATOM 1845 C C . PRO A 1 231 ? -20.354 30.904 37.361 1.00 35.00 231 PRO A C 1
ATOM 1847 O O . PRO A 1 231 ? -19.758 29.946 36.862 1.00 35.00 231 PRO A O 1
ATOM 1850 N N . GLN A 1 232 ? -21.686 30.968 37.394 1.00 39.47 232 GLN A N 1
ATOM 1851 C CA . GLN A 1 232 ? -22.530 30.018 36.672 1.00 39.47 232 GLN A CA 1
ATOM 1852 C C . GLN A 1 232 ? -22.302 30.187 35.164 1.00 39.47 232 GLN A C 1
ATOM 1854 O O . GLN A 1 232 ? -22.875 31.068 34.526 1.00 39.47 232 GLN A O 1
ATOM 1859 N N . LYS A 1 233 ? -21.466 29.327 34.570 1.00 41.09 233 LYS A N 1
ATOM 1860 C CA . LYS A 1 233 ? -21.510 29.109 33.121 1.00 41.09 233 LYS A CA 1
ATOM 1861 C C . LYS A 1 233 ? -22.894 28.562 32.792 1.00 41.09 233 LYS A C 1
ATOM 1863 O O . LYS A 1 233 ? -23.265 27.515 33.319 1.00 41.09 233 LYS A O 1
ATOM 1868 N N . ALA A 1 234 ? -23.633 29.279 31.949 1.00 33.69 234 ALA A N 1
ATOM 1869 C CA . ALA A 1 234 ? -24.978 28.894 31.548 1.00 33.69 234 ALA A CA 1
ATOM 1870 C C . ALA A 1 234 ? -25.003 27.439 31.054 1.00 33.69 234 ALA A C 1
ATOM 1872 O O . ALA A 1 234 ? -24.193 27.052 30.202 1.00 33.69 234 ALA A O 1
ATOM 1873 N N . LEU A 1 235 ? -25.937 26.643 31.581 1.00 42.16 235 LEU A N 1
ATOM 1874 C CA . LEU A 1 235 ? -26.244 25.339 31.006 1.00 42.16 235 LEU A CA 1
ATOM 1875 C C . LEU A 1 235 ? -26.713 25.571 29.568 1.00 42.16 235 LEU A C 1
ATOM 1877 O O . LEU A 1 235 ? -27.638 26.348 29.330 1.00 42.16 235 LEU A O 1
ATOM 1881 N N . LYS A 1 236 ? -26.090 24.883 28.609 1.00 39.19 236 LYS A N 1
ATOM 1882 C CA . LYS A 1 236 ? -26.662 24.785 27.266 1.00 39.19 236 LYS A CA 1
ATOM 1883 C C . LYS A 1 236 ? -27.950 23.955 27.373 1.00 39.19 236 LYS A C 1
ATOM 1885 O O . LYS A 1 236 ? -27.881 22.857 27.926 1.00 39.19 236 LYS A O 1
ATOM 1890 N N . PRO A 1 237 ? -29.105 24.448 26.896 1.00 41.88 237 PRO A N 1
ATOM 1891 C CA . PRO A 1 237 ? -30.347 23.690 26.955 1.00 41.88 237 PRO A CA 1
ATOM 1892 C C . PRO A 1 237 ? -30.305 22.488 26.002 1.00 41.88 237 PRO A C 1
ATOM 1894 O O . PRO A 1 237 ? -29.636 22.523 24.969 1.00 41.88 237 PRO A O 1
ATOM 1897 N N . SER A 1 238 ? -31.070 21.449 26.346 1.00 39.16 238 SER A N 1
ATOM 1898 C CA . SER A 1 238 ? -31.106 20.119 25.717 1.00 39.16 238 SER A CA 1
ATOM 1899 C C . SER A 1 238 ? -29.778 19.341 25.745 1.00 39.16 238 SER A C 1
ATOM 1901 O O . SER A 1 238 ? -28.866 19.576 24.953 1.00 39.16 238 SER A O 1
ATOM 1903 N N . LEU A 1 239 ? -29.728 18.307 26.593 1.00 49.56 239 LEU A N 1
ATOM 1904 C CA . LEU A 1 239 ? -28.977 17.095 26.264 1.00 49.56 239 LEU A CA 1
ATOM 1905 C C . LEU A 1 239 ? -29.663 16.475 25.041 1.00 49.56 239 LEU A C 1
ATOM 1907 O O . LEU A 1 239 ? -30.702 15.828 25.166 1.00 49.56 239 LEU A O 1
ATOM 1911 N N . LYS A 1 240 ? -29.116 16.712 23.846 1.00 54.88 240 LYS A N 1
ATOM 1912 C CA . LYS A 1 240 ? -29.490 15.926 22.669 1.00 54.88 240 LYS A CA 1
ATOM 1913 C C . LYS A 1 240 ? -28.884 14.543 22.845 1.00 54.88 240 LYS A C 1
ATOM 1915 O O . LYS A 1 240 ? -27.696 14.362 22.594 1.00 54.88 240 LYS A O 1
ATOM 1920 N N . LEU A 1 241 ? -29.699 13.599 23.305 1.00 55.28 241 LEU A N 1
ATOM 1921 C CA . LEU A 1 241 ? -29.311 12.198 23.360 1.00 55.28 241 LEU A CA 1
ATOM 1922 C C . LEU A 1 241 ? -28.840 11.765 21.955 1.00 55.28 241 LEU A C 1
ATOM 1924 O O . LEU A 1 241 ? -29.530 12.094 20.982 1.00 55.28 241 LEU A O 1
ATOM 1928 N N . PRO A 1 242 ? -27.686 11.086 21.810 1.00 62.44 242 PRO A N 1
ATOM 1929 C CA . PRO A 1 242 ? -27.236 10.627 20.502 1.00 62.44 242 PRO A CA 1
ATOM 1930 C C . PRO A 1 242 ? -28.285 9.692 19.874 1.00 62.44 242 PRO A C 1
ATOM 1932 O O . PRO A 1 242 ? -28.953 8.951 20.603 1.00 62.44 242 PRO A O 1
ATOM 1935 N N . PRO A 1 243 ? -28.449 9.713 18.537 1.00 65.69 243 PRO A N 1
ATOM 1936 C CA . PRO A 1 243 ? -29.417 8.859 17.856 1.00 65.69 243 PRO A CA 1
ATOM 1937 C C . PRO A 1 243 ? -29.153 7.371 18.149 1.00 65.69 243 PRO A C 1
ATOM 1939 O O . PRO A 1 243 ? -27.999 6.982 18.370 1.00 65.69 243 PRO A O 1
ATOM 1942 N N . PRO A 1 244 ? -30.200 6.522 18.153 1.00 69.62 244 PRO A N 1
ATOM 1943 C CA . PRO A 1 244 ? -30.047 5.100 18.425 1.00 69.62 244 PRO A CA 1
ATOM 1944 C C . PRO A 1 244 ? -29.111 4.463 17.395 1.00 69.62 244 PRO A C 1
ATOM 1946 O O . PRO A 1 244 ? -29.315 4.572 16.185 1.00 69.62 244 PRO A O 1
ATOM 1949 N N . VAL A 1 245 ? -28.073 3.802 17.906 1.00 78.31 245 VAL A N 1
ATOM 1950 C CA . VAL A 1 245 ? -27.021 3.170 17.104 1.00 78.31 245 VAL A CA 1
ATOM 1951 C C . VAL A 1 245 ? -27.642 2.092 16.196 1.00 78.31 245 VAL A C 1
ATOM 1953 O O . VAL A 1 245 ? -28.424 1.280 16.700 1.00 78.31 245 VAL A O 1
ATOM 1956 N N . PRO A 1 246 ? -27.328 2.046 14.884 1.00 83.44 246 PRO A N 1
ATOM 1957 C CA . PRO A 1 246 ? -27.936 1.079 13.968 1.00 83.44 246 PRO A CA 1
ATOM 1958 C C . PRO A 1 246 ? -27.683 -0.383 14.370 1.00 83.44 246 PRO A C 1
ATOM 1960 O O . PRO A 1 246 ? -26.692 -0.703 15.029 1.00 83.44 246 PRO A O 1
ATOM 1963 N N . ARG A 1 247 ? -28.569 -1.304 13.965 1.00 78.19 247 ARG A N 1
ATOM 1964 C CA . ARG A 1 247 ? -28.467 -2.724 14.356 1.00 78.19 247 ARG A CA 1
ATOM 1965 C C . ARG A 1 247 ? -27.112 -3.323 13.952 1.00 78.19 247 ARG A C 1
ATOM 1967 O O . ARG A 1 247 ? -26.660 -3.148 12.826 1.00 78.19 247 ARG A O 1
ATOM 1974 N N . GLY A 1 248 ? -26.482 -4.034 14.888 1.00 79.00 248 GLY A N 1
ATOM 1975 C CA . GLY A 1 248 ? -25.155 -4.639 14.719 1.00 79.00 248 GLY A CA 1
ATOM 1976 C C . GLY A 1 248 ? -23.969 -3.676 14.874 1.00 79.00 248 GLY A C 1
ATOM 1977 O O . GLY A 1 248 ? -22.835 -4.141 14.915 1.00 79.00 248 GLY A O 1
ATOM 1978 N N . TRP A 1 249 ? -24.201 -2.366 14.997 1.00 86.12 249 TRP A N 1
ATOM 1979 C CA . TRP A 1 249 ?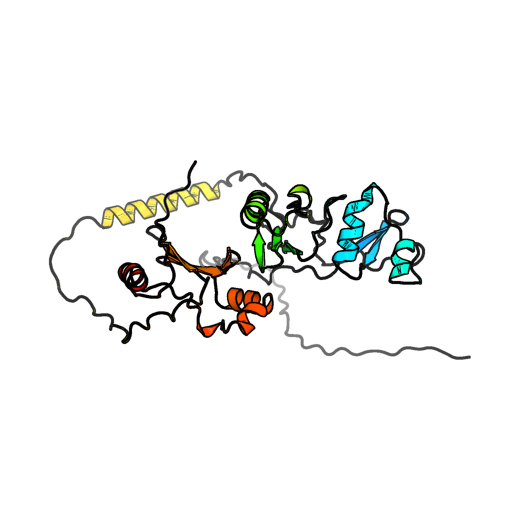 -23.156 -1.385 15.293 1.00 86.12 249 TRP A CA 1
ATOM 1980 C C . TRP A 1 249 ? -23.006 -1.176 16.807 1.00 86.12 249 TRP A C 1
ATOM 1982 O O . TRP A 1 249 ? -23.967 -1.286 17.568 1.00 86.12 249 TRP A O 1
ATOM 1992 N N . ILE A 1 250 ? -21.792 -0.846 17.253 1.00 84.44 250 ILE A N 1
ATOM 1993 C CA . ILE A 1 250 ? -21.449 -0.662 18.674 1.00 84.44 250 ILE A CA 1
ATOM 1994 C C . ILE A 1 250 ? -20.743 0.685 18.852 1.00 84.44 250 ILE A C 1
ATOM 1996 O O . ILE A 1 250 ? -19.791 0.972 18.129 1.00 84.44 250 ILE A O 1
ATOM 2000 N N . ARG A 1 251 ? -21.163 1.502 19.829 1.00 85.62 251 ARG A N 1
ATOM 2001 C CA . ARG A 1 251 ? -20.478 2.755 20.205 1.00 85.62 251 ARG A CA 1
ATOM 2002 C C . ARG A 1 251 ? -19.501 2.478 21.354 1.00 85.62 251 ARG A C 1
ATOM 2004 O O . ARG A 1 251 ? -19.914 2.174 22.471 1.00 85.62 251 ARG A O 1
ATOM 2011 N N . GLU A 1 252 ? -18.205 2.572 21.078 1.00 83.25 252 GLU A N 1
ATOM 2012 C CA . GLU A 1 252 ? -17.124 2.379 22.053 1.00 83.25 252 GLU A CA 1
ATOM 2013 C C . GLU A 1 252 ? -16.647 3.745 22.574 1.00 83.25 252 GLU A C 1
ATOM 2015 O O . GLU A 1 252 ? -16.356 4.652 21.793 1.00 83.25 252 GLU A O 1
ATOM 2020 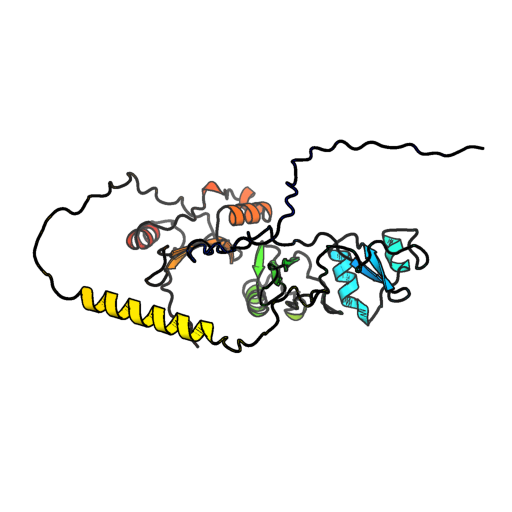N N . ILE A 1 253 ? -16.556 3.902 23.899 1.00 82.94 253 ILE A N 1
ATOM 2021 C CA . ILE A 1 253 ? -16.109 5.144 24.548 1.00 82.94 253 ILE A CA 1
ATOM 2022 C C . ILE A 1 253 ? -14.907 4.821 25.437 1.00 82.94 253 ILE A C 1
ATOM 2024 O O . ILE A 1 253 ? -15.027 4.114 26.441 1.00 82.94 253 ILE A O 1
ATOM 2028 N N . ILE A 1 254 ? -13.737 5.348 25.066 1.00 81.31 254 ILE A N 1
ATOM 2029 C CA . ILE A 1 254 ? -12.466 5.094 25.755 1.00 81.31 254 ILE A CA 1
ATOM 2030 C C . ILE A 1 254 ? -12.104 6.313 26.602 1.00 81.31 254 ILE A C 1
ATOM 2032 O O . ILE A 1 254 ? -11.794 7.380 26.070 1.00 81.31 254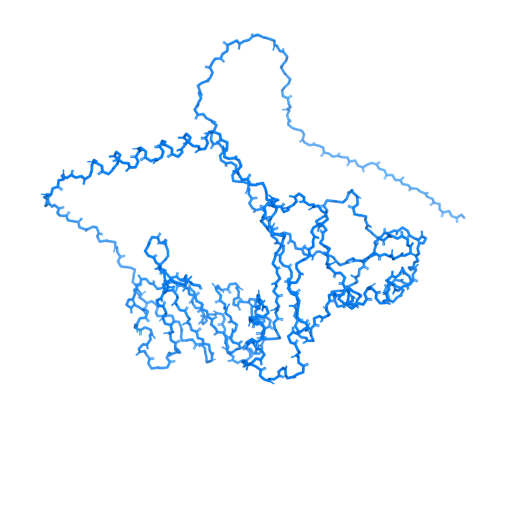 ILE A O 1
ATOM 2036 N N . LEU A 1 255 ? -12.128 6.158 27.927 1.00 77.62 255 LEU A N 1
ATOM 2037 C CA . LEU A 1 255 ? -11.777 7.221 28.873 1.00 77.62 255 LEU A CA 1
ATOM 2038 C C . LEU A 1 255 ? -10.267 7.508 28.867 1.00 77.62 255 LEU A C 1
ATOM 2040 O O . LEU A 1 255 ? -9.444 6.590 28.864 1.00 77.62 255 LEU A O 1
ATOM 2044 N N . ARG A 1 256 ? -9.894 8.792 28.919 1.00 75.12 256 ARG A N 1
ATOM 2045 C CA . ARG A 1 256 ? -8.499 9.243 29.030 1.00 75.12 256 ARG A CA 1
ATOM 2046 C C . ARG A 1 256 ? -8.091 9.516 30.478 1.00 75.12 256 ARG A C 1
ATOM 2048 O O . ARG A 1 256 ? -8.887 9.963 31.297 1.00 75.12 256 ARG A O 1
ATOM 2055 N N . GLY A 1 257 ? -6.805 9.304 30.765 1.00 65.44 257 GLY A N 1
ATOM 2056 C CA . GLY A 1 257 ? -6.192 9.659 32.046 1.00 65.44 257 GLY A CA 1
ATOM 2057 C C . GLY A 1 257 ? -6.154 11.171 32.313 1.00 65.44 257 GLY A C 1
ATOM 2058 O O . GLY A 1 257 ? -6.235 11.998 31.398 1.00 65.44 257 GLY A O 1
ATOM 2059 N N . SER A 1 258 ? -6.001 11.529 33.588 1.00 54.16 258 SER A N 1
ATOM 2060 C CA . SER A 1 258 ? -5.986 12.916 34.056 1.00 54.16 258 SER A CA 1
ATOM 2061 C C . SER A 1 258 ? -4.856 13.739 33.418 1.00 54.16 258 SER A C 1
ATOM 2063 O O . SER A 1 258 ? -3.692 13.343 33.407 1.00 54.16 258 SER A O 1
ATOM 2065 N N . GLY A 1 259 ? -5.214 14.910 32.879 1.00 55.38 259 GLY A N 1
ATOM 2066 C CA . GLY A 1 259 ? -4.293 15.820 32.184 1.00 55.38 259 GLY A CA 1
ATOM 2067 C C . GLY A 1 259 ? -4.491 15.925 30.666 1.00 55.38 259 GLY A C 1
ATOM 2068 O O . GLY A 1 259 ? -3.837 16.756 30.039 1.00 55.38 259 GLY A O 1
ATOM 2069 N N . SER A 1 260 ? -5.395 15.145 30.061 1.00 57.97 260 SER A N 1
ATOM 2070 C CA . SER A 1 260 ? -5.816 15.378 28.671 1.00 57.97 260 SER A CA 1
ATOM 2071 C C . SER A 1 260 ? -6.826 16.528 28.551 1.00 57.97 260 SER A C 1
ATOM 2073 O O . SER A 1 260 ? -7.615 16.773 29.460 1.00 57.97 260 SER A O 1
ATOM 2075 N N . SER A 1 261 ? -6.844 17.204 27.398 1.00 59.31 261 SER A N 1
ATOM 2076 C CA . SER A 1 261 ? -7.846 18.223 27.045 1.00 59.31 261 SER A CA 1
ATOM 2077 C C . SER A 1 261 ? -9.174 17.642 26.533 1.00 59.31 261 SER A C 1
ATOM 2079 O O . SER A 1 261 ? -10.109 18.398 26.277 1.00 59.31 261 SER A O 1
ATOM 2081 N N . ARG A 1 262 ? -9.273 16.314 26.380 1.00 61.50 262 ARG A N 1
ATOM 2082 C CA . ARG A 1 262 ? -10.509 15.581 26.066 1.00 61.50 262 ARG A CA 1
ATOM 2083 C C . ARG A 1 262 ? -10.681 14.438 27.064 1.00 61.50 262 ARG A C 1
ATOM 2085 O O . ARG A 1 262 ? -9.738 13.681 27.276 1.00 61.50 262 ARG A O 1
ATOM 2092 N N . LEU A 1 263 ? -11.877 14.300 27.638 1.00 68.44 263 LEU A N 1
ATOM 2093 C CA . LEU A 1 263 ? -12.189 13.270 28.644 1.00 68.44 263 LEU A CA 1
ATOM 2094 C C . LEU A 1 263 ? -12.161 11.843 28.070 1.00 68.44 263 LEU A C 1
ATOM 2096 O O . LEU A 1 263 ? -11.834 10.898 28.782 1.00 68.44 263 LEU A O 1
ATOM 2100 N N . CYS A 1 264 ? -12.470 11.687 26.784 1.00 77.44 264 CYS A N 1
ATOM 2101 C CA . CYS A 1 264 ? -12.505 10.403 26.092 1.00 77.44 264 CYS A CA 1
ATOM 2102 C C . CYS A 1 264 ? -12.125 10.526 24.605 1.00 77.44 264 CYS A C 1
ATOM 2104 O O . CYS A 1 264 ? -11.924 11.629 24.081 1.00 77.44 264 CYS A O 1
ATOM 2106 N N . ASP A 1 265 ? -12.014 9.376 23.944 1.00 80.81 265 ASP A N 1
ATOM 2107 C CA . ASP A 1 265 ? -12.245 9.204 22.508 1.00 80.81 265 ASP A CA 1
ATOM 2108 C C . ASP A 1 265 ? -13.538 8.395 22.302 1.00 80.81 265 ASP A C 1
ATOM 2110 O O . ASP A 1 265 ? -13.859 7.525 23.116 1.00 80.81 265 ASP A O 1
ATOM 2114 N N . VAL A 1 266 ? -14.255 8.665 21.208 1.00 86.38 266 VAL A N 1
ATOM 2115 C CA . VAL A 1 266 ? -15.464 7.935 20.795 1.00 86.38 266 VAL A CA 1
ATOM 2116 C C . VAL A 1 266 ? -15.184 7.232 19.471 1.00 86.38 266 VAL A C 1
ATOM 2118 O O . VAL A 1 266 ? -14.624 7.832 18.550 1.00 86.38 266 VAL A O 1
ATOM 2121 N N . TYR A 1 267 ? -15.586 5.970 19.382 1.00 88.81 267 TYR A N 1
ATOM 2122 C CA . TYR A 1 267 ? -15.459 5.122 18.204 1.00 88.81 267 TYR A CA 1
ATOM 2123 C C . TYR A 1 267 ? -16.786 4.426 17.905 1.00 88.81 267 TYR A C 1
ATOM 2125 O O . TYR A 1 267 ? -17.612 4.223 18.796 1.00 88.81 267 TYR A O 1
ATOM 2133 N N . TYR A 1 268 ? -16.947 3.989 16.660 1.00 89.88 268 TYR A N 1
ATOM 2134 C CA . TYR A 1 268 ? -17.972 3.021 16.286 1.00 89.88 268 TYR A CA 1
ATOM 2135 C C . TYR A 1 268 ? -17.311 1.763 15.728 1.00 89.88 268 TYR A C 1
ATOM 2137 O O . TYR A 1 268 ? -16.378 1.858 14.933 1.00 89.88 268 TYR A O 1
ATOM 2145 N N . LEU A 1 269 ? -17.796 0.596 16.145 1.00 86.12 269 LEU A N 1
ATOM 2146 C CA . LEU A 1 269 ? -17.518 -0.687 15.505 1.00 86.12 269 LEU A CA 1
ATOM 2147 C C . LEU A 1 269 ? -18.689 -1.009 14.575 1.00 86.12 269 LEU A C 1
ATOM 2149 O O . LEU A 1 269 ? -19.846 -0.951 15.004 1.00 86.12 269 LEU A O 1
ATOM 2153 N N . SER A 1 270 ? -18.390 -1.339 13.323 1.00 87.88 270 SER A N 1
ATOM 2154 C CA . SER A 1 270 ? -19.358 -1.916 12.388 1.00 87.88 270 SER A CA 1
ATOM 2155 C C . SER A 1 270 ? -19.667 -3.385 12.728 1.00 87.88 270 SER A C 1
ATOM 2157 O O . SER A 1 270 ? -18.926 -4.000 13.503 1.00 87.88 270 SER A O 1
ATOM 2159 N N . PRO A 1 271 ? -20.703 -3.997 12.117 1.00 82.94 271 PRO A N 1
ATOM 2160 C CA . PRO A 1 271 ? -20.969 -5.429 12.265 1.00 82.94 271 PRO A CA 1
ATOM 2161 C C . PRO A 1 271 ? -19.759 -6.305 11.896 1.00 82.94 271 PRO A C 1
ATOM 2163 O O . PRO A 1 271 ? -19.463 -7.270 12.593 1.00 82.94 271 PRO A O 1
ATOM 2166 N N . CYS A 1 272 ? -18.995 -5.913 10.868 1.00 79.19 272 CYS A N 1
ATOM 2167 C CA . CYS A 1 272 ? -17.730 -6.542 10.466 1.00 79.19 272 CYS A CA 1
ATOM 2168 C C . CYS A 1 272 ? -16.504 -6.101 11.302 1.00 79.19 272 CYS A C 1
ATOM 2170 O O . CYS A 1 272 ? -15.361 -6.233 10.866 1.00 79.19 272 CYS A O 1
ATOM 2172 N N . GLN A 1 273 ? -16.720 -5.554 12.504 1.00 78.19 273 GLN A N 1
ATOM 2173 C CA . GLN A 1 273 ? -15.681 -5.158 13.462 1.00 78.19 273 GLN A CA 1
ATOM 2174 C C . GLN A 1 273 ? -14.678 -4.102 12.941 1.00 78.19 273 GLN A C 1
ATOM 2176 O O . GLN A 1 273 ? -13.558 -3.995 13.454 1.00 78.19 273 GLN A O 1
ATOM 2181 N N . ALA A 1 274 ? -15.050 -3.299 11.938 1.00 82.00 274 ALA A N 1
ATOM 2182 C CA . ALA A 1 274 ? -14.259 -2.154 11.494 1.00 82.00 274 ALA A CA 1
ATOM 2183 C C . ALA A 1 274 ? -14.400 -1.009 12.504 1.00 82.00 274 ALA A C 1
ATOM 2185 O O . ALA A 1 274 ? -15.511 -0.539 12.754 1.00 82.00 274 ALA A O 1
ATOM 2186 N N . ARG A 1 275 ? -13.283 -0.552 13.096 1.00 87.94 275 ARG A N 1
ATOM 2187 C CA . ARG A 1 275 ? -13.308 0.540 14.080 1.00 87.94 275 ARG A CA 1
ATOM 2188 C C . ARG A 1 275 ? -13.090 1.906 13.439 1.00 87.94 275 ARG A C 1
ATOM 2190 O O . ARG A 1 275 ? -11.977 2.267 13.062 1.00 87.94 275 ARG A O 1
ATOM 2197 N N . ILE A 1 276 ? -14.161 2.683 13.419 1.00 89.50 276 ILE A N 1
ATOM 2198 C CA . ILE A 1 276 ? -14.277 4.007 12.814 1.00 89.50 276 ILE A CA 1
ATOM 2199 C C . ILE A 1 276 ? -14.168 5.075 13.910 1.00 89.50 276 ILE A C 1
ATOM 2201 O O . ILE A 1 276 ? -14.592 4.851 15.046 1.00 89.50 276 ILE A O 1
ATOM 2205 N N . ARG A 1 277 ? -13.561 6.230 13.601 1.00 90.06 277 ARG A N 1
ATOM 2206 C CA . ARG A 1 277 ? -13.129 7.232 14.601 1.00 90.06 277 ARG A CA 1
ATOM 2207 C C . ARG A 1 277 ? -13.537 8.686 14.315 1.00 90.06 277 ARG A C 1
ATOM 2209 O O . ARG A 1 277 ? -13.181 9.568 15.098 1.00 90.06 277 ARG A O 1
ATOM 2216 N N . SER A 1 278 ? -14.223 8.953 13.205 1.00 89.62 278 SER A N 1
ATOM 2217 C CA . SER A 1 278 ? -14.802 10.257 12.870 1.00 89.62 278 SER A CA 1
ATOM 2218 C C . SER A 1 278 ? -15.891 10.132 11.793 1.00 89.62 278 SER A C 1
ATOM 2220 O O . SER A 1 278 ? -15.998 9.102 11.128 1.00 89.62 278 SER A O 1
ATOM 2222 N N . LEU A 1 279 ? -16.679 11.197 11.598 1.00 88.19 279 LEU A N 1
ATOM 2223 C CA . LEU A 1 279 ? -17.687 11.280 10.531 1.00 88.19 279 LEU A CA 1
ATOM 2224 C C . LEU A 1 279 ? -17.094 11.127 9.112 1.00 88.19 279 LEU A C 1
ATOM 2226 O O . LEU A 1 279 ? -17.664 10.358 8.343 1.00 88.19 279 LEU A O 1
ATOM 2230 N N . PRO A 1 280 ? -15.960 11.765 8.746 1.00 88.75 280 PRO A N 1
ATOM 2231 C CA . PRO A 1 280 ? -15.291 11.489 7.473 1.00 88.75 280 PRO A CA 1
ATOM 2232 C C . PRO A 1 280 ? -14.924 10.013 7.269 1.00 88.75 280 PRO A C 1
ATOM 2234 O O . PRO A 1 280 ? -15.239 9.466 6.216 1.00 88.75 280 PRO A O 1
ATOM 2237 N N . ASP A 1 281 ? -14.347 9.350 8.282 1.00 88.50 281 ASP A N 1
ATOM 2238 C CA . ASP A 1 281 ? -14.005 7.918 8.192 1.00 88.50 281 ASP A CA 1
ATOM 2239 C C . ASP A 1 281 ? -15.270 7.047 8.022 1.00 88.50 281 ASP A C 1
ATOM 2241 O O . ASP A 1 281 ? -15.249 6.038 7.323 1.00 88.50 281 ASP A O 1
ATOM 2245 N N . MET A 1 282 ? -16.387 7.434 8.656 1.00 91.25 282 MET A N 1
ATOM 2246 C CA . MET A 1 282 ? -17.684 6.758 8.520 1.00 91.25 282 MET A CA 1
ATOM 2247 C C . MET A 1 282 ? -18.262 6.921 7.111 1.00 91.25 282 MET A C 1
ATOM 2249 O O . MET A 1 282 ? -18.782 5.967 6.541 1.00 91.25 282 MET A O 1
ATOM 2253 N N . ASN A 1 283 ? -18.148 8.115 6.529 1.00 90.94 283 ASN A N 1
ATOM 2254 C CA . ASN A 1 283 ? -18.607 8.383 5.171 1.00 90.94 283 ASN A CA 1
ATOM 2255 C C . ASN A 1 283 ? -17.768 7.624 4.125 1.00 90.94 283 ASN A C 1
ATOM 2257 O O . ASN A 1 283 ? -18.326 7.037 3.202 1.00 90.94 283 ASN A O 1
ATOM 2261 N N . GLU A 1 284 ? -16.441 7.574 4.304 1.00 87.88 284 GLU A N 1
ATOM 2262 C CA . GLU A 1 284 ? -15.536 6.738 3.499 1.00 87.88 284 GLU A CA 1
ATOM 2263 C C . GLU A 1 284 ? -15.948 5.255 3.571 1.00 87.88 284 GLU A C 1
ATOM 2265 O O . GLU A 1 284 ? -16.137 4.607 2.542 1.00 87.88 284 GLU A O 1
ATOM 2270 N N . PHE A 1 285 ? -16.168 4.738 4.785 1.00 88.31 285 PHE A N 1
ATOM 2271 C CA . PHE A 1 285 ? -16.559 3.349 5.016 1.00 88.31 285 PHE A CA 1
ATOM 2272 C C . PHE A 1 285 ? -17.918 2.987 4.397 1.00 88.31 285 PHE A C 1
ATOM 2274 O O . PHE A 1 285 ? -18.051 1.915 3.807 1.00 88.31 285 PHE A O 1
ATOM 2281 N N . LEU A 1 286 ? -18.927 3.859 4.510 1.00 90.00 286 LEU A N 1
ATOM 2282 C CA . LEU A 1 286 ? -20.260 3.617 3.945 1.00 90.00 286 LEU A CA 1
ATOM 2283 C C . LEU A 1 286 ? -20.260 3.665 2.408 1.00 90.00 286 LEU A C 1
ATOM 2285 O O . LEU A 1 286 ? -20.987 2.893 1.789 1.00 90.00 286 LEU A O 1
ATOM 2289 N N . HIS A 1 287 ? -19.414 4.493 1.784 1.00 86.69 287 HIS A N 1
ATOM 2290 C CA . HIS A 1 287 ? -19.185 4.435 0.335 1.00 86.69 287 HIS A CA 1
ATOM 2291 C C . HIS A 1 287 ? -18.451 3.154 -0.095 1.00 86.69 287 HIS A C 1
ATOM 2293 O O . HIS A 1 287 ? -18.771 2.592 -1.138 1.00 86.69 287 HIS A O 1
ATOM 2299 N N . GLN A 1 288 ? -17.501 2.664 0.710 1.00 82.81 288 GLN A N 1
ATOM 2300 C CA . GLN A 1 288 ? -16.814 1.385 0.469 1.00 82.81 288 GLN A CA 1
ATOM 2301 C C . GLN A 1 288 ? -17.722 0.161 0.688 1.00 82.81 288 GLN A C 1
ATOM 2303 O O . GLN A 1 288 ? -17.454 -0.898 0.132 1.00 82.81 288 GLN A O 1
ATOM 2308 N N . ASN A 1 289 ? -18.805 0.297 1.464 1.00 84.06 289 ASN A N 1
ATOM 2309 C CA . ASN A 1 289 ? -19.721 -0.793 1.816 1.00 84.06 289 ASN A CA 1
ATOM 2310 C C . ASN A 1 289 ? -21.201 -0.402 1.562 1.00 84.06 289 ASN A C 1
ATOM 2312 O O . ASN A 1 289 ? -21.967 -0.251 2.523 1.00 84.06 289 ASN A O 1
ATOM 2316 N N . PRO A 1 290 ? -21.650 -0.264 0.292 1.00 86.75 290 PRO A N 1
ATOM 2317 C CA . PRO A 1 290 ? -23.002 0.213 -0.037 1.00 86.75 290 PRO A CA 1
ATOM 2318 C C . PRO A 1 290 ? -24.141 -0.648 0.527 1.00 86.75 290 PRO A C 1
ATOM 2320 O O . PRO A 1 290 ? -25.253 -0.160 0.729 1.00 86.75 290 PRO A O 1
ATOM 2323 N N . SER A 1 291 ? -23.871 -1.919 0.837 1.00 85.50 291 SER A N 1
ATOM 2324 C CA . SER A 1 291 ? -24.816 -2.837 1.484 1.00 85.50 291 SER A CA 1
ATOM 2325 C C . SER A 1 291 ? -25.428 -2.255 2.763 1.00 85.50 291 SER A C 1
ATOM 2327 O O . SER A 1 291 ? -26.626 -2.427 2.984 1.00 85.50 291 SER A O 1
ATOM 2329 N N . TYR A 1 292 ? -24.671 -1.506 3.574 1.00 85.88 292 TYR A N 1
ATOM 2330 C CA . TYR A 1 292 ? -25.209 -0.868 4.780 1.00 85.88 292 TYR A CA 1
ATOM 2331 C C . TYR A 1 292 ? -26.219 0.244 4.461 1.00 85.88 292 TYR A C 1
ATOM 2333 O O . TYR A 1 292 ? -27.230 0.355 5.157 1.00 85.88 292 TYR A O 1
ATOM 2341 N N . LEU A 1 293 ? -26.008 1.008 3.382 1.00 84.00 293 LEU A N 1
ATOM 2342 C CA . LEU A 1 293 ? -26.948 2.039 2.924 1.00 84.00 293 LEU A CA 1
ATOM 2343 C C . LEU A 1 293 ? -28.292 1.412 2.515 1.00 84.00 293 LEU A C 1
ATOM 2345 O O . LEU A 1 293 ? -29.348 1.905 2.910 1.00 84.00 293 LEU A O 1
ATOM 2349 N N . HIS A 1 294 ? -28.260 0.273 1.810 1.00 81.50 294 HIS A N 1
ATOM 2350 C CA . HIS A 1 294 ? -29.467 -0.494 1.467 1.00 81.50 294 HIS A CA 1
ATOM 2351 C C . HIS A 1 294 ? -30.208 -1.040 2.702 1.00 81.50 294 HIS A C 1
ATOM 2353 O O . HIS A 1 294 ? -31.433 -1.119 2.691 1.00 81.50 294 HIS A O 1
ATOM 2359 N N . HIS A 1 295 ? -29.493 -1.344 3.790 1.00 83.25 295 HIS A N 1
ATOM 2360 C CA . HIS A 1 295 ? -30.079 -1.735 5.081 1.00 83.25 295 HIS A CA 1
ATOM 2361 C C . HIS A 1 295 ? -30.520 -0.531 5.944 1.00 83.25 295 HIS A C 1
ATOM 2363 O O . HIS A 1 295 ? -30.784 -0.679 7.138 1.00 83.25 295 HIS A O 1
ATOM 2369 N N . GLY A 1 296 ? -30.612 0.669 5.359 1.00 84.31 296 GLY A N 1
ATOM 2370 C CA . GLY A 1 296 ? -31.128 1.872 6.015 1.00 84.31 296 GLY A CA 1
ATOM 2371 C C . GLY A 1 296 ? -30.146 2.572 6.958 1.00 84.31 296 GLY A C 1
ATOM 2372 O O . GLY A 1 296 ? -30.554 3.496 7.664 1.00 84.31 296 GLY A O 1
ATOM 2373 N N . VAL A 1 297 ? -28.870 2.169 6.973 1.00 88.50 297 VAL A N 1
ATOM 2374 C CA . VAL A 1 297 ? -27.817 2.853 7.736 1.00 88.50 297 VAL A CA 1
ATOM 2375 C C . VAL A 1 297 ? -27.485 4.179 7.050 1.00 88.50 297 VAL A C 1
ATOM 2377 O O . VAL A 1 297 ? -27.155 4.201 5.867 1.00 88.50 297 VAL A O 1
ATOM 2380 N N . ARG A 1 298 ? -27.543 5.295 7.784 1.00 88.06 298 ARG A N 1
ATOM 2381 C CA . ARG A 1 298 ? -27.188 6.636 7.287 1.00 88.06 298 ARG A CA 1
ATOM 2382 C C . ARG A 1 298 ? -26.191 7.333 8.202 1.00 88.06 298 ARG A C 1
ATOM 2384 O O . ARG A 1 298 ? -26.212 7.150 9.416 1.00 88.06 298 ARG A O 1
ATOM 2391 N N . LEU A 1 299 ? -25.357 8.194 7.613 1.00 88.12 299 LEU A N 1
ATOM 2392 C CA . LEU A 1 299 ? -24.309 8.951 8.313 1.00 88.12 299 LEU A CA 1
ATOM 2393 C C .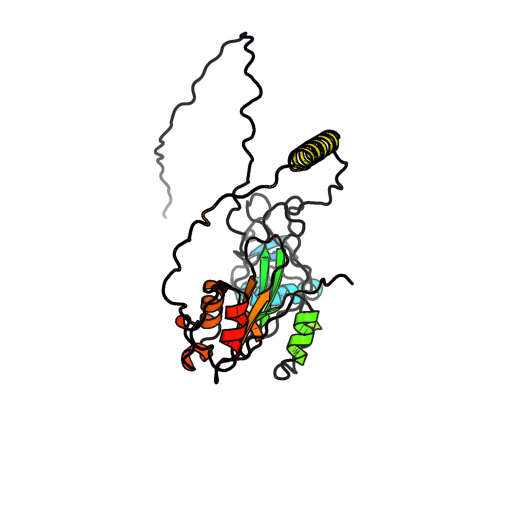 LEU A 1 299 ? -24.848 9.760 9.514 1.00 88.12 299 LEU A C 1
ATOM 2395 O O . LEU A 1 299 ? -24.179 9.884 10.535 1.00 88.12 299 LEU A O 1
ATOM 2399 N N . GLU A 1 300 ? -26.089 10.238 9.406 1.00 85.75 300 GLU A N 1
ATOM 2400 C CA . GLU A 1 300 ? -26.866 10.958 10.428 1.00 85.75 300 GLU A CA 1
ATOM 2401 C C . GLU A 1 300 ? -27.005 10.202 11.765 1.00 85.75 300 GLU A C 1
ATOM 2403 O O . GLU A 1 300 ? -27.239 10.821 12.801 1.00 85.75 300 GLU A O 1
ATOM 2408 N N . GLN A 1 301 ? -26.871 8.871 11.760 1.00 86.06 301 GLN A N 1
ATOM 2409 C CA . GLN A 1 301 ? -27.051 8.005 12.932 1.00 86.06 301 GLN A CA 1
ATOM 2410 C C . GLN A 1 301 ? -25.773 7.850 13.783 1.00 86.06 301 GLN A C 1
ATOM 2412 O O . GLN A 1 301 ? -25.783 7.125 14.779 1.00 86.06 301 GLN A O 1
ATOM 2417 N N . PHE A 1 302 ? -24.671 8.515 13.415 1.00 87.19 302 PHE A N 1
ATOM 2418 C CA . PHE A 1 302 ? -23.364 8.347 14.056 1.00 87.19 302 PHE A CA 1
ATOM 2419 C C . PHE A 1 302 ? -22.850 9.648 14.680 1.00 87.19 302 PHE A C 1
ATOM 2421 O O . PHE A 1 302 ? -22.346 10.531 13.989 1.00 87.19 302 PHE A O 1
ATOM 2428 N N . ASP A 1 303 ? -22.902 9.745 16.010 1.00 85.94 303 ASP A N 1
ATOM 2429 C CA . ASP A 1 303 ? -22.346 10.880 16.748 1.00 85.94 303 ASP A CA 1
ATOM 2430 C C . ASP A 1 303 ? -20.994 10.539 17.393 1.00 85.94 303 ASP A C 1
ATOM 2432 O O . ASP A 1 303 ? -20.899 9.749 18.338 1.00 85.94 303 ASP A O 1
ATOM 2436 N N . PHE A 1 304 ? -19.938 11.192 16.908 1.00 85.94 304 PHE A N 1
ATOM 2437 C CA . PHE A 1 304 ? -18.579 11.127 17.459 1.00 85.94 304 PHE A CA 1
ATOM 2438 C C . PHE A 1 304 ? -18.308 12.222 18.512 1.00 85.94 304 PHE A C 1
ATOM 2440 O O . PHE A 1 304 ? -17.171 12.390 18.963 1.00 85.94 304 PHE A O 1
ATOM 2447 N N . GLY A 1 305 ? -19.336 12.979 18.906 1.00 80.19 305 GLY A N 1
ATOM 2448 C CA . GLY A 1 305 ? -19.310 13.904 20.027 1.00 80.19 305 GLY A CA 1
ATOM 2449 C C . GLY A 1 305 ? -18.919 13.202 21.326 1.00 80.19 305 GLY A C 1
ATOM 2450 O O . GLY A 1 305 ? -19.521 12.208 21.734 1.00 80.19 305 GLY A O 1
ATOM 2451 N N . ALA A 1 306 ? -17.887 13.728 21.987 1.00 70.94 306 ALA A N 1
ATOM 2452 C CA . ALA A 1 306 ? -17.508 13.280 23.318 1.00 70.94 306 ALA A CA 1
ATOM 2453 C C . ALA A 1 306 ? -18.580 13.733 24.332 1.00 70.94 306 ALA A C 1
ATOM 2455 O O . ALA A 1 306 ? -18.857 14.937 24.372 1.00 70.94 306 ALA A O 1
ATOM 2456 N N . PRO A 1 307 ? -19.150 12.829 25.154 1.00 69.94 307 PRO A N 1
ATOM 2457 C CA . PRO A 1 307 ? -20.116 13.200 26.186 1.00 69.94 307 PRO A CA 1
ATOM 2458 C C . PRO A 1 307 ? -19.544 14.250 27.146 1.00 69.94 307 PRO A C 1
ATOM 2460 O O . PRO A 1 307 ? -18.349 14.260 27.465 1.00 69.94 307 PRO A O 1
ATOM 2463 N N . ALA A 1 308 ? -20.414 15.143 27.610 1.00 62.00 308 ALA A N 1
ATOM 2464 C CA . ALA A 1 308 ? -20.076 16.270 28.468 1.00 62.00 308 ALA A CA 1
ATOM 2465 C C . ALA A 1 308 ? -19.757 15.851 29.913 1.00 62.00 308 ALA A C 1
ATOM 2467 O O . ALA A 1 308 ? -19.128 16.619 30.646 1.00 62.00 308 ALA A O 1
ATOM 2468 N N . SER A 1 309 ? -20.166 14.650 30.338 1.00 62.72 309 SER A N 1
ATOM 2469 C CA . SER A 1 309 ? -19.855 14.108 31.665 1.00 62.72 309 SER A CA 1
ATOM 2470 C C . SER A 1 309 ? -19.700 12.583 31.681 1.00 62.72 309 SER A C 1
ATOM 2472 O O . SER A 1 309 ? -20.160 11.884 30.784 1.00 62.72 309 SER A O 1
ATOM 2474 N N . GLU A 1 310 ? -19.097 12.049 32.748 1.00 58.19 310 GLU A N 1
ATOM 2475 C CA . GLU A 1 310 ? -19.024 10.597 32.978 1.00 58.19 310 GLU A CA 1
ATOM 2476 C C . GLU A 1 310 ? -20.411 9.979 33.260 1.00 58.19 310 GLU A C 1
ATOM 2478 O O . GLU A 1 310 ? -20.624 8.815 32.947 1.00 58.19 310 GLU A O 1
ATOM 2483 N N . ARG A 1 311 ? -21.387 10.751 33.773 1.00 56.91 311 ARG A N 1
ATOM 2484 C CA . ARG A 1 311 ? -22.762 10.266 34.029 1.00 56.91 311 ARG A CA 1
ATOM 2485 C C . ARG A 1 311 ? -23.515 9.933 32.741 1.00 56.91 311 ARG A C 1
ATOM 2487 O O . ARG A 1 311 ? -24.138 8.884 32.651 1.00 56.91 311 ARG A O 1
ATOM 2494 N N . GLU A 1 312 ? -23.365 10.785 31.734 1.00 61.72 312 GLU A N 1
ATOM 2495 C CA . GLU A 1 312 ? -23.978 10.647 30.406 1.00 61.72 312 GLU A CA 1
ATOM 2496 C C . GLU A 1 312 ? -23.553 9.343 29.697 1.00 61.72 312 GLU A C 1
ATOM 2498 O O . GLU A 1 312 ? -24.325 8.760 28.940 1.00 61.72 312 GLU A O 1
ATOM 2503 N N . ILE A 1 313 ? -22.352 8.826 29.999 1.00 59.84 313 ILE A N 1
ATOM 2504 C CA . ILE A 1 313 ? -21.867 7.524 29.505 1.00 59.84 313 ILE A CA 1
ATOM 2505 C C . ILE A 1 313 ? -22.693 6.364 30.085 1.00 59.84 313 ILE A C 1
ATOM 2507 O O . ILE A 1 313 ? -22.972 5.399 29.376 1.00 59.84 313 ILE A O 1
ATOM 2511 N N . PHE A 1 314 ? -23.090 6.452 31.358 1.00 52.78 314 PHE A N 1
ATOM 2512 C CA . PHE A 1 314 ? -23.881 5.416 32.028 1.00 52.78 314 PHE A CA 1
ATOM 2513 C C . PHE A 1 314 ? -25.381 5.529 31.721 1.00 52.78 314 PHE A C 1
ATOM 2515 O O . PHE A 1 314 ? -26.034 4.502 31.555 1.00 52.78 314 PHE A O 1
ATOM 2522 N N . GLU A 1 315 ? -25.921 6.742 31.569 1.00 49.94 315 GLU A N 1
ATOM 2523 C CA . GLU A 1 315 ? -27.332 6.957 31.203 1.00 49.94 315 GLU A CA 1
ATOM 2524 C C . GLU A 1 315 ? -27.659 6.395 29.806 1.00 49.94 315 GLU A C 1
ATOM 2526 O O . GLU A 1 315 ? -28.652 5.685 29.648 1.00 49.94 315 GLU A O 1
ATOM 2531 N N . VAL A 1 316 ? -26.785 6.603 28.810 1.00 50.50 316 VAL A N 1
ATOM 2532 C CA . VAL A 1 316 ? -26.942 6.027 27.454 1.00 50.50 316 VAL A CA 1
ATOM 2533 C C . VAL A 1 316 ? -26.908 4.490 27.462 1.00 50.50 316 VAL A C 1
ATOM 2535 O O . VAL A 1 316 ? -27.551 3.854 26.628 1.00 50.50 316 VAL A O 1
ATOM 2538 N N . GLY A 1 317 ? -26.210 3.876 28.422 1.00 45.09 317 GLY A N 1
ATOM 2539 C CA . GLY A 1 317 ? -26.177 2.422 28.597 1.00 45.09 317 GLY A CA 1
ATOM 2540 C C . GLY A 1 317 ? -27.424 1.821 29.259 1.00 45.09 317 GLY A C 1
ATOM 2541 O O . GLY A 1 317 ? -27.533 0.600 29.314 1.00 45.09 317 GLY A O 1
ATOM 2542 N N . SER A 1 318 ? -28.350 2.645 29.766 1.00 40.00 318 SER A N 1
ATOM 2543 C CA . SER A 1 318 ? -29.483 2.199 30.591 1.00 40.00 318 SER A CA 1
ATOM 2544 C C . SER A 1 318 ? -30.844 2.232 29.877 1.00 40.00 318 SER A C 1
ATOM 2546 O O . SER A 1 318 ? -31.871 1.992 30.517 1.00 40.00 318 SER A O 1
ATOM 2548 N N . LEU A 1 319 ? -30.883 2.532 28.574 1.00 38.12 319 LEU A N 1
ATOM 2549 C CA . LEU A 1 319 ? -32.125 2.628 27.800 1.00 38.12 319 LEU A CA 1
ATOM 2550 C C . LEU A 1 319 ? -32.442 1.334 27.028 1.00 38.12 319 LEU A C 1
ATOM 2552 O O . LEU A 1 319 ? -31.567 0.799 26.338 1.00 38.12 319 LEU A O 1
ATOM 2556 N N . PRO A 1 320 ? -33.694 0.837 27.078 1.00 31.83 320 PRO A N 1
ATOM 2557 C CA . PRO A 1 320 ? -34.084 -0.380 26.375 1.00 31.83 320 PRO A CA 1
ATOM 2558 C C . PRO A 1 320 ? -33.990 -0.183 24.856 1.00 31.83 320 PRO A C 1
ATOM 2560 O O . PRO A 1 320 ? -34.664 0.669 24.281 1.00 31.83 320 PRO A O 1
ATOM 2563 N N . GLY A 1 321 ? -33.148 -0.990 24.205 1.00 39.12 321 GLY A N 1
ATOM 2564 C CA . GLY A 1 321 ? -32.903 -0.939 22.759 1.00 39.12 321 GLY A CA 1
ATOM 2565 C C . GLY A 1 321 ? -31.626 -0.201 22.335 1.00 39.12 321 GLY A C 1
ATOM 2566 O O . GLY A 1 321 ? -31.249 -0.296 21.168 1.00 39.12 321 GLY A O 1
ATOM 2567 N N . CYS A 1 322 ? -30.915 0.473 23.245 1.00 35.59 322 CYS A N 1
ATOM 2568 C CA . CYS A 1 322 ? -29.587 1.015 22.946 1.00 35.59 322 CYS A CA 1
ATOM 2569 C C . CYS A 1 322 ? -28.539 -0.109 22.862 1.00 35.59 322 CYS A C 1
ATOM 2571 O O . CYS A 1 322 ? -28.417 -0.936 23.765 1.00 35.59 322 CYS A O 1
ATOM 2573 N N . ALA A 1 323 ? -27.763 -0.138 21.773 1.00 36.88 323 ALA A N 1
ATOM 2574 C CA . ALA A 1 323 ? -26.689 -1.114 21.586 1.00 36.88 323 ALA A CA 1
ATOM 2575 C C . ALA A 1 323 ? -25.568 -0.950 22.635 1.00 36.88 323 ALA A C 1
ATOM 2577 O O . ALA A 1 323 ? -25.310 0.151 23.127 1.00 36.88 323 ALA A O 1
ATOM 2578 N N . VAL A 1 324 ? -24.894 -2.061 22.956 1.00 43.31 324 VAL A N 1
ATOM 2579 C CA . VAL A 1 324 ? -23.966 -2.215 24.094 1.00 43.31 324 VAL A CA 1
ATOM 2580 C C . VAL A 1 324 ? -22.893 -1.117 24.142 1.00 43.31 324 VAL A C 1
ATOM 2582 O O . VAL A 1 324 ? -21.869 -1.197 23.468 1.00 43.31 324 VAL A O 1
ATOM 2585 N N . THR A 1 325 ? -23.081 -0.108 24.994 1.00 45.97 325 THR A N 1
ATOM 2586 C CA . THR A 1 325 ? -22.076 0.947 25.208 1.00 45.97 325 THR A CA 1
ATOM 2587 C C . THR A 1 325 ? -20.981 0.423 26.138 1.00 45.97 325 THR A C 1
ATOM 2589 O O . THR A 1 325 ? -21.101 0.457 27.362 1.00 45.97 325 THR A O 1
ATOM 2592 N N . ARG A 1 326 ? -19.898 -0.110 25.559 1.00 45.09 326 ARG A N 1
ATOM 2593 C CA . ARG A 1 326 ? -18.796 -0.720 26.319 1.00 45.09 326 ARG A CA 1
ATOM 2594 C C . ARG A 1 326 ? -17.786 0.339 26.771 1.00 45.09 326 ARG A C 1
ATOM 2596 O O . ARG A 1 326 ? -16.799 0.605 26.091 1.00 45.09 326 ARG A O 1
ATOM 2603 N N . ALA A 1 327 ? -18.025 0.935 27.937 1.00 43.31 327 ALA A N 1
ATOM 2604 C CA . ALA A 1 327 ? -17.074 1.843 28.574 1.00 43.31 327 ALA A CA 1
ATOM 2605 C C . ALA A 1 327 ? -15.894 1.063 29.185 1.00 43.31 327 ALA A C 1
ATOM 2607 O O . ALA A 1 327 ? -16.081 0.252 30.092 1.00 43.31 327 ALA A O 1
ATOM 2608 N N . MET A 1 328 ? -14.667 1.325 28.723 1.00 42.38 328 MET A N 1
ATOM 2609 C CA . MET A 1 328 ? -13.448 0.771 29.328 1.00 42.38 328 MET A CA 1
ATOM 2610 C C . MET A 1 328 ? -12.624 1.852 30.029 1.00 42.38 328 MET A C 1
ATOM 2612 O O . MET A 1 328 ? -12.278 2.882 29.444 1.00 42.38 328 MET A O 1
ATOM 2616 N N . LYS A 1 329 ? -12.247 1.587 31.286 1.00 42.25 329 LYS A N 1
ATOM 2617 C CA . LYS A 1 329 ? -11.203 2.349 31.982 1.00 42.25 329 LYS A CA 1
ATOM 2618 C C . LYS A 1 329 ? -9.844 1.907 31.446 1.00 42.25 329 LYS A C 1
ATOM 2620 O O . LYS A 1 329 ? -9.499 0.734 31.553 1.00 42.25 329 LYS A O 1
ATOM 2625 N N . GLY A 1 330 ? -9.077 2.845 30.893 1.00 36.88 330 GLY A N 1
ATOM 2626 C CA . GLY A 1 330 ? -7.727 2.587 30.395 1.00 36.88 330 GLY A CA 1
ATOM 2627 C C . GLY A 1 330 ? -6.753 2.246 31.523 1.00 36.88 330 GLY A C 1
ATOM 2628 O O . GLY A 1 330 ? -6.121 3.136 32.092 1.00 36.88 330 GLY A O 1
ATOM 2629 N N . SER A 1 331 ? -6.619 0.958 31.840 1.00 34.34 331 SER A N 1
ATOM 2630 C CA . SER A 1 331 ? -5.510 0.437 32.637 1.00 34.34 331 SER A CA 1
ATOM 2631 C C . SER A 1 331 ? -4.188 0.612 31.878 1.00 34.34 331 SER A C 1
ATOM 2633 O O . SER A 1 331 ? -4.135 0.575 30.647 1.00 34.34 331 SER A O 1
ATOM 2635 N N . ASN A 1 332 ? -3.094 0.843 32.610 1.00 33.25 332 ASN A N 1
ATOM 2636 C CA . ASN A 1 332 ? -1.777 1.008 31.996 1.00 33.25 332 ASN A CA 1
ATOM 2637 C C . ASN A 1 332 ? -1.272 -0.336 31.456 1.00 33.25 332 ASN A C 1
ATOM 2639 O O . ASN A 1 332 ? -0.697 -1.122 32.206 1.00 33.25 332 ASN A O 1
ATOM 2643 N N . LEU A 1 333 ? -1.414 -0.560 30.148 1.00 29.22 333 LEU A N 1
ATOM 2644 C CA . LEU A 1 333 ? -0.705 -1.618 29.426 1.00 29.22 333 LEU A CA 1
ATOM 2645 C C . LEU A 1 333 ? 0.799 -1.289 29.364 1.00 29.22 333 LEU A C 1
ATOM 2647 O O . LEU A 1 333 ? 1.313 -0.720 28.402 1.00 29.22 333 LEU A O 1
ATOM 2651 N N . ARG A 1 334 ? 1.483 -1.627 30.462 1.00 28.94 334 ARG A N 1
ATOM 2652 C CA . ARG A 1 334 ? 2.934 -1.798 30.577 1.00 28.94 334 ARG A CA 1
ATOM 2653 C C . ARG A 1 334 ? 3.227 -3.195 31.127 1.00 28.94 334 ARG A C 1
ATOM 2655 O O . ARG A 1 334 ? 3.373 -3.368 32.336 1.00 28.94 334 ARG A O 1
ATOM 2662 N N . SER A 1 335 ? 3.335 -4.158 30.228 1.00 27.69 335 SER A N 1
ATOM 2663 C CA . SER A 1 335 ? 4.131 -5.388 30.332 1.00 27.69 335 SER A CA 1
ATOM 2664 C C . SER A 1 335 ? 4.363 -5.853 28.903 1.00 27.69 335 SER A C 1
ATOM 2666 O O . SER A 1 335 ? 3.343 -5.977 28.193 1.00 27.69 335 SER A O 1
#

Foldseek 3Di:
DDDDDDDDDDDDDDDDDDDDDDDDDDDDDDDPDPPPPPPPPPPDDFDDDPFAWDAAPPQRAIETDPDPQRNLVCQQCCVVDPDHQCVCCVPPVPTHNVDHHPDDPPPDPDWDFAFDGNQARADPLKDWDWTADFFAAQDGTATWIQHNLRATHGDLVSVVVLCVVPVVPVVDDSSNDDRRGTDTPDPRRHNPPPPPPPDVVNVVVVVVVVVVVVVVVVVPPDDDDDDDDDDPPDDDPDPPQQAAADPLKEKEWEADDPPDPARTFIWMQHNSRRIHGDLVSVVVSCVSPVVVVVVVDDSSRDDRDRDPDPVSLVVLCPDPRHHHHDYDHDDDPDD

Organism: Selaginella moellendorffii (NCBI:txid88036)

Sequence (335 aa):
MSGVELALAEERSLLCPIPLSTAEDGRSIVPAAEVRRCFTRRKGPRPEVQAYTVQCSRCGQWRLVPSEEVYESIRARVLENPWVCEDARIWRPDACCDIKGDIQQEGDDRLWALDKPNLPKTPAGWKRDFVIRSEGCSRFGDIYYISPCGKKLRSMVEVAKFLEDHPEYYDLSVDQFCYTIPQPADKSYVAGKKRARDSPAKLVLQRCVRQSRNRDRSARGLNKKNGSRVPQKALKPSLKLPPPVPRGWIREIILRGSGSSRLCDVYYLSPCQARIRSLPDMNEFLHQNPSYLHHGVRLEQFDFGAPASEREIFEVGSLPGCAVTRAMKGSNLRS